Protein AF-A0A355GMD5-F1 (afdb_monomer)

Mean predicted aligned error: 16.39 Å

Sequence (299 aa):
MMLARQAEEKGQFVKAEQTYRVMLQRNPQNSVALHRMGIVNSKLGRHDEATKYLMEAVKVQPENPKYLTDLGYALYLQNDLPAAEIALEESIKRDPSTKRSFNNLSLVLGHQGRMDEAYQIARSVMSAEEAHANLGYICLQRGQLDDAASHYHRALEINPDLDSIKEAVVQVAQLQKKQQMQQALSQPEVQIAQNRAPEPVATESMVSEVVAVTEEPVVTQNVSETEESEFRIITEADAELIGTM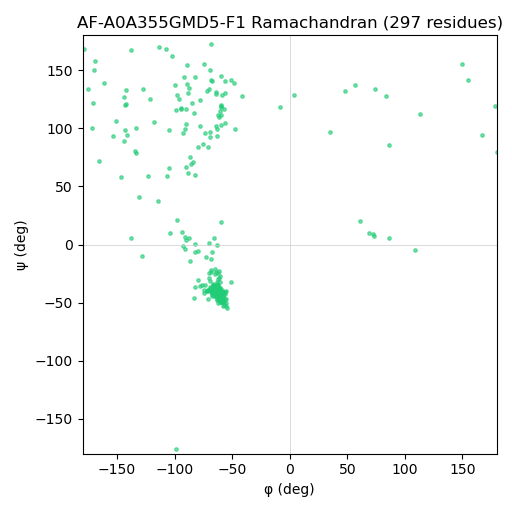EQPVAQISAVQELPIQGFEPPLHVSNEDYIPSADNTFLQTVQSSESVTTVRSAE

Solvent-accessible surface area (backbone atoms only — not comparable to full-atom values): 18108 Å² total; per-residue (Å²): 108,70,73,26,52,55,25,45,78,67,69,36,38,72,61,16,44,56,47,33,50,57,49,36,74,76,38,76,78,41,36,67,47,29,36,50,43,10,53,40,27,44,78,69,71,37,38,74,59,10,36,53,28,17,50,51,15,30,71,69,41,66,90,44,34,67,44,26,32,53,30,14,51,34,27,43,77,67,66,38,45,72,62,12,42,54,31,15,54,53,14,35,73,70,36,78,79,50,56,65,24,37,49,51,37,17,50,39,32,33,75,72,66,39,49,71,58,14,40,53,44,24,44,74,75,44,52,70,38,54,24,26,35,50,50,12,42,46,26,43,51,68,69,36,47,68,60,12,42,52,25,31,50,54,14,37,75,74,41,77,81,46,61,54,43,55,52,48,44,56,52,40,53,52,51,49,52,50,52,52,51,52,51,55,62,69,34,67,72,54,48,51,63,72,68,51,71,81,74,79,79,76,80,78,85,77,83,91,81,89,84,88,86,88,87,88,90,88,90,88,80,92,82,82,90,87,86,86,84,85,86,82,83,86,68,94,82,80,82,83,87,81,83,89,79,91,84,78,96,71,82,91,71,75,86,76,78,70,59,66,82,88,74,71,69,63,70,77,71,86,52,96,79,66,75,76,75,88,80,76,83,83,83,84,86,88,86,82,93,77,83,86,88,83,85,85,83,89,133

Radius of gyration: 31.18 Å; Cα contacts (8 Å, |Δi|>4): 288; chains: 1; bounding box: 67×81×83 Å

pLDDT: mean 72.37, std 28.57, range [26.56, 98.62]

Structure (mmCIF, N/CA/C/O backbone):
data_AF-A0A355GMD5-F1
#
_entry.id   AF-A0A355GMD5-F1
#
loop_
_atom_site.group_PDB
_atom_site.id
_atom_site.type_symbol
_atom_site.label_atom_id
_atom_site.label_alt_id
_atom_site.label_comp_id
_atom_site.label_asym_id
_atom_site.label_entity_id
_atom_site.label_seq_id
_atom_site.pdbx_PDB_ins_code
_atom_site.Cartn_x
_atom_site.Cartn_y
_atom_site.Cartn_z
_atom_site.occupancy
_atom_site.B_iso_or_equiv
_atom_site.auth_seq_id
_atom_site.auth_comp_id
_atom_site.auth_asym_id
_atom_site.auth_atom_id
_atom_site.pdbx_PDB_model_num
ATOM 1 N N . MET A 1 1 ? 20.126 1.744 -16.435 1.00 81.19 1 MET A N 1
ATOM 2 C CA . MET A 1 1 ? 19.594 1.228 -15.157 1.00 81.19 1 MET A CA 1
ATOM 3 C C . MET A 1 1 ? 20.193 1.957 -13.956 1.00 81.19 1 MET A C 1
ATOM 5 O O . MET A 1 1 ? 19.450 2.654 -13.288 1.00 81.19 1 MET A O 1
ATOM 9 N N . MET A 1 2 ? 21.511 1.883 -13.712 1.00 83.31 2 MET A N 1
ATOM 10 C CA . MET A 1 2 ? 22.162 2.475 -12.521 1.00 83.31 2 MET A CA 1
ATOM 11 C C . MET A 1 2 ? 21.900 3.983 -12.336 1.00 83.31 2 MET A C 1
ATOM 13 O O . MET A 1 2 ? 21.496 4.402 -11.260 1.00 83.31 2 MET A O 1
ATOM 17 N N . LEU A 1 3 ? 22.034 4.788 -13.397 1.00 83.50 3 LEU A N 1
ATOM 18 C CA . LEU A 1 3 ? 21.751 6.233 -13.340 1.00 83.50 3 LEU A CA 1
ATOM 19 C C . LEU A 1 3 ? 20.281 6.554 -13.024 1.00 83.50 3 LEU A C 1
ATOM 21 O O . LEU A 1 3 ? 20.004 7.543 -12.354 1.00 83.50 3 LEU A O 1
ATOM 25 N N . ALA A 1 4 ? 19.347 5.722 -13.497 1.00 87.31 4 ALA A N 1
ATOM 26 C CA . ALA A 1 4 ? 17.922 5.905 -13.234 1.00 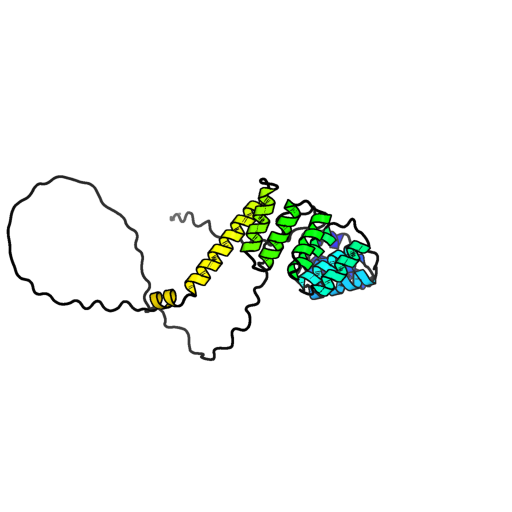87.31 4 ALA A CA 1
ATOM 27 C C . ALA A 1 4 ? 17.606 5.602 -11.764 1.00 87.31 4 ALA A C 1
ATOM 29 O O . ALA A 1 4 ? 17.001 6.424 -11.088 1.00 87.31 4 ALA A O 1
ATOM 30 N N . ARG A 1 5 ? 18.121 4.480 -11.245 1.00 89.38 5 ARG A N 1
ATOM 31 C CA . ARG A 1 5 ? 18.008 4.095 -9.831 1.00 89.38 5 ARG A CA 1
ATOM 32 C C . ARG A 1 5 ? 18.595 5.142 -8.889 1.00 89.38 5 ARG A C 1
ATOM 34 O O . ARG A 1 5 ? 17.938 5.528 -7.933 1.00 89.38 5 ARG A O 1
ATOM 41 N N . GLN A 1 6 ? 19.775 5.668 -9.213 1.00 90.75 6 GLN A N 1
ATOM 42 C CA . GLN A 1 6 ? 20.395 6.733 -8.427 1.00 90.75 6 GLN A CA 1
ATOM 43 C C . GLN A 1 6 ? 19.548 8.017 -8.417 1.00 90.75 6 GLN A C 1
ATOM 45 O O . GLN A 1 6 ? 19.518 8.733 -7.420 1.00 90.75 6 GLN A O 1
ATOM 50 N N . ALA A 1 7 ? 18.880 8.343 -9.528 1.00 87.94 7 ALA A N 1
ATOM 51 C CA . ALA A 1 7 ? 17.970 9.483 -9.576 1.00 87.94 7 ALA A CA 1
ATOM 52 C C . ALA A 1 7 ? 16.733 9.249 -8.692 1.00 87.94 7 ALA A C 1
ATOM 54 O O . ALA A 1 7 ? 16.332 10.164 -7.981 1.00 87.94 7 ALA A O 1
ATOM 55 N N . GLU A 1 8 ? 16.174 8.035 -8.674 1.00 86.94 8 GLU A N 1
ATOM 56 C CA . GLU A 1 8 ? 15.056 7.678 -7.786 1.00 86.94 8 GLU A CA 1
ATOM 57 C C . GLU A 1 8 ? 15.426 7.763 -6.306 1.00 86.94 8 GLU A C 1
ATOM 59 O O . GLU A 1 8 ? 14.677 8.341 -5.527 1.00 86.94 8 GLU A O 1
ATOM 64 N N . GLU A 1 9 ? 16.595 7.245 -5.926 1.00 87.38 9 GLU A N 1
ATOM 65 C CA . GLU A 1 9 ? 17.103 7.306 -4.547 1.00 87.38 9 GLU A CA 1
ATOM 66 C C . GLU A 1 9 ? 17.295 8.750 -4.063 1.00 87.38 9 GLU A C 1
ATOM 68 O O . GLU A 1 9 ? 17.188 9.032 -2.876 1.00 87.38 9 GLU A O 1
ATOM 73 N N . LYS A 1 10 ? 17.534 9.683 -4.992 1.00 91.69 10 LYS A N 1
ATOM 74 C CA . LYS A 1 10 ? 17.646 11.124 -4.724 1.00 91.69 10 LYS A CA 1
ATOM 75 C C . LYS A 1 10 ? 16.314 11.877 -4.843 1.00 91.69 10 LYS A C 1
ATOM 77 O O . LYS A 1 10 ? 16.331 13.105 -4.849 1.00 91.69 10 LYS A O 1
ATOM 82 N N . GLY A 1 11 ? 15.190 11.183 -5.036 1.00 90.69 11 GLY A N 1
ATOM 83 C CA . GLY A 1 11 ? 13.872 11.798 -5.248 1.00 90.69 11 GLY A CA 1
ATOM 84 C C . GLY A 1 11 ? 13.717 12.532 -6.588 1.00 90.69 11 GLY A C 1
ATOM 85 O O . GLY A 1 11 ? 12.729 13.220 -6.823 1.00 90.69 11 GLY A O 1
ATOM 86 N N . GLN A 1 12 ? 14.670 12.392 -7.512 1.00 93.62 12 GLN A N 1
ATOM 87 C CA . GLN A 1 12 ? 14.657 13.050 -8.822 1.00 93.62 12 GLN A CA 1
ATOM 88 C C . GLN A 1 12 ? 13.787 12.262 -9.815 1.00 93.62 12 GLN A C 1
ATOM 90 O O . GLN A 1 12 ? 14.263 11.800 -10.856 1.00 93.62 12 GLN A O 1
ATOM 95 N N . PHE A 1 13 ? 12.502 12.095 -9.493 1.00 93.06 13 PHE A N 1
ATOM 96 C CA . PHE A 1 13 ? 11.583 11.199 -10.202 1.00 93.06 13 PHE A CA 1
ATOM 97 C C . PHE A 1 13 ? 11.417 11.549 -11.688 1.00 93.06 13 PHE A C 1
ATOM 99 O O . PHE A 1 13 ? 11.476 10.660 -12.532 1.00 93.06 13 PHE A O 1
ATOM 106 N N . VAL A 1 14 ? 11.339 12.835 -12.044 1.00 94.44 14 VAL A N 1
ATOM 107 C CA . VAL A 1 14 ? 11.264 13.273 -13.455 1.00 94.44 14 VAL A CA 1
ATOM 108 C C . VAL A 1 14 ? 12.512 12.856 -14.248 1.00 94.44 14 VAL A C 1
ATOM 110 O O . VAL A 1 14 ? 12.425 12.404 -15.390 1.00 94.44 14 VAL A O 1
ATOM 113 N N . LYS A 1 15 ? 13.699 12.952 -13.638 1.00 94.19 15 LYS A N 1
ATOM 114 C CA . LYS A 1 15 ? 14.961 12.540 -14.272 1.00 94.19 15 LYS A CA 1
ATOM 115 C C . LYS A 1 15 ? 15.061 11.018 -14.394 1.00 94.19 15 LYS A C 1
ATOM 117 O O . LYS A 1 15 ? 15.540 10.504 -15.412 1.00 94.19 15 LYS A O 1
ATOM 122 N N . ALA A 1 16 ? 14.609 10.296 -13.369 1.00 94.38 16 ALA A N 1
ATOM 123 C CA . ALA A 1 16 ? 14.517 8.843 -13.408 1.00 94.38 16 ALA A CA 1
ATOM 124 C C . ALA A 1 16 ? 13.606 8.385 -14.554 1.00 94.38 16 ALA A C 1
ATOM 126 O O . ALA A 1 16 ? 14.018 7.556 -15.365 1.00 94.38 16 ALA A O 1
ATOM 127 N N . GLU A 1 17 ? 12.428 8.998 -14.684 1.00 95.75 17 GLU A N 1
ATOM 128 C CA . GLU A 1 17 ? 11.463 8.730 -15.750 1.00 95.75 17 GLU A CA 1
ATOM 129 C C . GLU A 1 17 ? 12.081 8.904 -17.145 1.00 95.75 17 GLU A C 1
ATOM 131 O O . GLU A 1 17 ? 12.018 7.997 -17.974 1.00 95.75 17 GLU A O 1
ATOM 136 N N . GLN A 1 18 ? 12.745 10.037 -17.404 1.00 95.19 18 GLN A N 1
ATOM 137 C CA . GLN A 1 18 ? 13.418 10.289 -18.685 1.00 95.19 18 GLN A CA 1
ATOM 138 C C . GLN A 1 18 ? 14.458 9.209 -19.001 1.00 95.19 18 GLN A C 1
ATOM 140 O O . GLN A 1 18 ? 14.555 8.733 -20.135 1.00 95.19 18 GLN A O 1
ATOM 145 N N . THR A 1 19 ? 15.209 8.778 -17.987 1.00 95.06 19 THR A N 1
ATOM 146 C CA . THR A 1 19 ? 16.224 7.733 -18.149 1.00 95.06 19 THR A CA 1
ATOM 147 C C . THR A 1 19 ? 15.581 6.379 -18.454 1.00 95.06 19 THR A C 1
ATOM 149 O O . THR A 1 19 ? 16.040 5.674 -19.357 1.00 95.06 19 THR A O 1
ATOM 152 N N . TYR A 1 20 ? 14.495 6.020 -17.762 1.00 96.19 20 TYR A N 1
ATOM 153 C CA . TYR A 1 20 ? 13.731 4.806 -18.058 1.00 96.19 20 TYR A CA 1
ATOM 154 C C . TYR A 1 20 ? 13.092 4.846 -19.441 1.00 96.19 20 TYR A C 1
ATOM 156 O O . TYR A 1 20 ? 13.097 3.836 -20.140 1.00 96.19 20 TYR A O 1
ATOM 164 N N . ARG A 1 21 ? 12.636 6.015 -19.896 1.00 96.06 21 ARG A N 1
ATOM 165 C CA . ARG A 1 21 ? 12.061 6.188 -21.232 1.00 96.06 21 ARG A CA 1
ATOM 166 C C . ARG A 1 21 ? 13.075 5.853 -22.319 1.00 96.06 21 ARG A C 1
ATOM 168 O O . ARG A 1 21 ? 12.756 5.104 -23.236 1.00 96.06 21 ARG A O 1
ATOM 175 N N . VAL A 1 22 ? 14.315 6.327 -22.184 1.00 95.88 22 VAL A N 1
ATOM 176 C CA . VAL A 1 22 ? 15.408 5.973 -23.110 1.00 95.88 22 VAL A CA 1
ATOM 177 C C . VAL A 1 22 ? 15.705 4.470 -23.075 1.00 95.88 22 VAL A C 1
ATOM 179 O O . VAL A 1 22 ? 15.988 3.870 -24.112 1.00 95.88 22 VAL A O 1
ATOM 182 N N . MET A 1 23 ? 15.625 3.831 -21.903 1.00 94.88 23 MET A N 1
ATOM 183 C CA . MET A 1 23 ? 15.794 2.377 -21.799 1.00 94.88 23 MET A CA 1
ATOM 184 C C . MET A 1 23 ? 14.685 1.618 -22.533 1.00 94.88 23 MET A C 1
ATOM 186 O O . MET A 1 23 ? 14.991 0.691 -23.280 1.00 94.88 23 MET A O 1
ATOM 190 N N . LEU A 1 24 ? 13.431 2.041 -22.369 1.00 96.12 24 LEU A N 1
ATOM 191 C CA . LEU A 1 24 ? 12.274 1.435 -23.029 1.00 96.12 24 LEU A CA 1
ATOM 192 C C . LEU A 1 24 ? 12.250 1.696 -24.540 1.00 96.12 24 LEU A C 1
ATOM 194 O O . LEU A 1 24 ? 11.834 0.829 -25.294 1.00 96.12 24 LEU A O 1
ATOM 198 N N . GLN A 1 25 ? 12.773 2.829 -25.016 1.00 96.50 25 GLN A N 1
ATOM 199 C CA . GLN A 1 25 ? 12.962 3.061 -26.456 1.00 96.50 25 GLN A CA 1
ATOM 200 C C . GLN A 1 25 ? 13.941 2.061 -27.087 1.00 96.50 25 GLN A C 1
ATOM 202 O O . GLN A 1 25 ? 13.767 1.669 -28.236 1.00 96.50 25 GLN A O 1
ATOM 207 N N . ARG A 1 26 ? 14.978 1.649 -26.346 1.00 96.19 26 ARG A N 1
ATOM 208 C CA . ARG A 1 26 ? 15.973 0.670 -26.819 1.00 96.19 26 ARG A CA 1
ATOM 209 C C . ARG A 1 26 ? 15.498 -0.771 -26.662 1.00 96.19 26 ARG A C 1
ATOM 211 O O . ARG A 1 26 ? 15.829 -1.611 -27.488 1.00 96.19 26 ARG A O 1
ATOM 218 N N . ASN A 1 27 ? 14.770 -1.056 -25.587 1.00 96.06 27 ASN A N 1
ATOM 219 C CA . ASN A 1 27 ? 14.170 -2.356 -25.326 1.00 96.06 27 ASN A CA 1
ATOM 220 C C . ASN A 1 27 ? 12.777 -2.171 -24.694 1.00 96.06 27 ASN A C 1
ATOM 222 O O . ASN A 1 27 ? 12.681 -2.062 -23.466 1.00 96.06 27 ASN A O 1
ATOM 226 N N . PRO A 1 28 ? 11.708 -2.167 -25.514 1.00 96.44 28 PRO A N 1
ATOM 227 C CA . PRO A 1 28 ? 10.340 -1.963 -25.036 1.00 96.44 28 PRO A CA 1
ATOM 228 C C . PRO A 1 28 ? 9.846 -3.034 -24.058 1.00 96.44 28 PRO A C 1
ATOM 230 O O . PRO A 1 28 ? 8.977 -2.754 -23.242 1.00 96.44 28 PRO A O 1
ATOM 233 N N . GLN A 1 29 ? 10.413 -4.243 -24.105 1.00 96.19 29 GLN A N 1
ATOM 234 C CA . GLN A 1 29 ? 10.037 -5.371 -23.246 1.00 96.19 29 GLN A CA 1
ATOM 235 C C . GLN A 1 29 ? 10.968 -5.528 -22.035 1.00 96.19 29 GLN A C 1
ATOM 237 O O . GLN A 1 29 ? 11.075 -6.602 -21.451 1.00 96.19 29 GLN A O 1
ATOM 242 N N . ASN A 1 30 ? 11.685 -4.477 -21.635 1.00 96.75 30 ASN A N 1
ATOM 243 C CA . ASN A 1 30 ? 12.470 -4.527 -20.408 1.00 96.75 30 ASN A CA 1
ATOM 244 C C . ASN A 1 30 ? 11.537 -4.460 -19.184 1.00 96.75 30 ASN A C 1
ATOM 246 O O . ASN A 1 30 ? 11.160 -3.369 -18.755 1.00 96.75 30 ASN A O 1
ATOM 250 N N . SER A 1 31 ? 11.192 -5.622 -18.617 1.00 96.19 31 SER A N 1
ATOM 251 C CA . SER A 1 31 ? 10.258 -5.745 -17.486 1.00 96.19 31 SER A CA 1
ATOM 252 C C . SER A 1 31 ? 10.662 -4.901 -16.276 1.00 96.19 31 SER A C 1
ATOM 254 O O . SER A 1 31 ? 9.825 -4.230 -15.679 1.00 96.19 31 SER A O 1
ATOM 256 N N . VAL A 1 32 ? 11.959 -4.846 -15.964 1.00 95.69 32 VAL A N 1
ATOM 257 C CA . VAL A 1 32 ? 12.489 -4.048 -14.852 1.00 95.69 32 VAL A CA 1
ATOM 258 C C . VAL A 1 32 ? 12.308 -2.551 -15.111 1.00 95.69 32 VAL A C 1
ATOM 260 O O . VAL A 1 32 ? 11.906 -1.818 -14.212 1.00 95.69 32 VAL A O 1
ATOM 263 N N . ALA A 1 33 ? 12.584 -2.072 -16.326 1.00 96.25 33 ALA A N 1
ATOM 264 C CA . ALA A 1 33 ? 12.392 -0.664 -16.670 1.00 96.25 33 ALA A CA 1
ATOM 265 C C . ALA A 1 33 ? 10.905 -0.282 -16.715 1.00 96.25 33 ALA A C 1
ATOM 267 O O . ALA A 1 33 ? 10.565 0.801 -16.248 1.00 96.25 33 ALA A O 1
ATOM 268 N N . LEU A 1 34 ? 10.030 -1.166 -17.214 1.00 98.25 34 LEU A N 1
ATOM 269 C CA . LEU A 1 34 ? 8.573 -0.990 -17.167 1.00 98.25 34 LEU A CA 1
ATOM 270 C C . LEU A 1 34 ? 8.092 -0.883 -15.715 1.00 98.25 34 LEU A C 1
ATOM 272 O O . LEU A 1 34 ? 7.432 0.082 -15.344 1.00 98.25 34 LEU A O 1
ATOM 276 N N . HIS A 1 35 ? 8.513 -1.816 -14.862 1.00 97.44 35 HIS A N 1
ATOM 277 C CA . HIS A 1 35 ? 8.172 -1.825 -13.442 1.00 97.44 35 HIS A CA 1
ATOM 278 C C . HIS A 1 35 ? 8.614 -0.544 -12.723 1.00 97.44 35 HIS A C 1
ATOM 280 O O . HIS A 1 35 ? 7.811 0.103 -12.051 1.00 97.44 35 HIS A O 1
ATOM 286 N N . ARG A 1 36 ? 9.870 -0.120 -12.913 1.00 96.88 36 ARG A N 1
ATOM 287 C CA . ARG A 1 36 ? 10.369 1.128 -12.314 1.00 96.88 36 ARG A CA 1
ATOM 288 C C . ARG A 1 36 ? 9.690 2.368 -12.880 1.00 96.88 36 ARG A C 1
ATOM 290 O O . ARG A 1 36 ? 9.438 3.297 -12.122 1.00 96.88 36 ARG A O 1
ATOM 297 N N . MET A 1 37 ? 9.346 2.379 -14.167 1.00 96.38 37 MET A N 1
ATOM 298 C CA . MET A 1 37 ? 8.539 3.448 -14.753 1.00 96.38 37 MET A CA 1
ATOM 299 C C . MET A 1 37 ? 7.174 3.541 -14.062 1.00 96.38 37 MET A C 1
ATOM 301 O O . MET A 1 37 ? 6.730 4.638 -13.734 1.00 96.38 37 MET A O 1
ATOM 305 N N . GLY A 1 38 ? 6.553 2.398 -13.770 1.00 96.19 38 GLY A N 1
ATOM 306 C CA . GLY A 1 38 ? 5.340 2.307 -12.965 1.00 96.19 38 GLY A CA 1
ATOM 307 C C . GLY A 1 38 ? 5.475 2.975 -11.596 1.00 96.19 38 GLY A C 1
ATOM 308 O O . GLY A 1 38 ? 4.725 3.893 -11.268 1.00 96.19 38 GLY A O 1
ATOM 309 N N . ILE A 1 39 ? 6.495 2.579 -10.830 1.00 94.56 39 ILE A N 1
ATOM 310 C CA . ILE A 1 39 ? 6.778 3.139 -9.496 1.00 94.56 39 ILE A CA 1
ATOM 311 C C . ILE A 1 39 ? 7.020 4.653 -9.558 1.00 94.56 39 ILE A C 1
ATOM 313 O O . ILE A 1 39 ? 6.442 5.404 -8.773 1.00 94.56 39 ILE A O 1
ATOM 317 N N . VAL A 1 40 ? 7.854 5.113 -10.494 1.00 95.44 40 VAL A N 1
ATOM 318 C CA . VAL A 1 40 ? 8.181 6.539 -10.653 1.00 95.44 40 VAL A CA 1
ATOM 319 C C . VAL A 1 40 ? 6.934 7.361 -10.974 1.00 95.44 40 VAL A C 1
ATOM 321 O O . VAL A 1 40 ? 6.741 8.424 -10.389 1.00 95.44 40 VAL A O 1
ATOM 324 N N . ASN A 1 41 ? 6.062 6.865 -11.853 1.00 94.25 41 ASN A N 1
ATOM 325 C CA . ASN A 1 41 ? 4.805 7.541 -12.167 1.00 94.25 41 ASN A CA 1
ATOM 326 C C . ASN A 1 41 ? 3.851 7.575 -10.972 1.00 94.25 41 ASN A C 1
ATOM 328 O O . ASN A 1 41 ? 3.236 8.609 -10.727 1.00 94.25 41 ASN A O 1
ATOM 332 N N . SER A 1 42 ? 3.804 6.510 -10.167 1.00 90.44 42 SER A N 1
ATOM 333 C CA . SER A 1 42 ? 3.028 6.510 -8.924 1.00 90.44 42 SER A CA 1
ATOM 334 C C . SER A 1 42 ? 3.534 7.564 -7.937 1.00 90.44 42 SER A C 1
ATOM 336 O O . SER A 1 42 ? 2.726 8.246 -7.315 1.00 90.44 42 SER A O 1
ATOM 338 N N . LYS A 1 43 ? 4.858 7.731 -7.805 1.00 89.06 43 LYS A N 1
ATOM 339 C CA . LYS A 1 43 ? 5.467 8.762 -6.942 1.00 89.06 43 LYS A CA 1
ATOM 340 C C . LYS A 1 43 ? 5.238 10.187 -7.453 1.00 89.06 43 LYS A C 1
ATOM 342 O O . LYS A 1 43 ? 5.260 11.119 -6.664 1.00 89.06 43 LYS A O 1
ATOM 347 N N . LEU A 1 44 ? 4.992 10.348 -8.751 1.00 90.62 44 LEU A N 1
ATOM 348 C CA . LEU A 1 44 ? 4.626 11.621 -9.376 1.00 90.62 44 LEU A CA 1
ATOM 349 C C . LEU A 1 44 ? 3.108 11.887 -9.358 1.00 90.62 44 LEU A C 1
ATOM 351 O O . LEU A 1 44 ? 2.663 12.845 -9.983 1.00 90.62 44 LEU A O 1
ATOM 355 N N . GLY A 1 45 ? 2.308 11.035 -8.702 1.00 89.56 45 GLY A N 1
ATOM 356 C CA . GLY A 1 45 ? 0.843 11.147 -8.665 1.00 89.56 45 GLY A CA 1
ATOM 357 C C . GLY A 1 45 ? 0.146 10.760 -9.976 1.00 89.56 45 GLY A C 1
ATOM 358 O O . GLY A 1 45 ? -1.062 10.926 -10.119 1.00 89.56 45 GLY A O 1
ATOM 359 N N . ARG A 1 46 ? 0.883 10.227 -10.958 1.00 93.94 46 ARG A N 1
ATOM 360 C CA . ARG A 1 46 ? 0.356 9.815 -12.269 1.00 93.94 46 ARG A CA 1
ATOM 361 C C . ARG A 1 46 ? -0.090 8.357 -12.224 1.00 93.94 46 ARG A C 1
ATOM 363 O O . ARG A 1 46 ? 0.513 7.487 -12.855 1.00 93.94 46 ARG A O 1
ATOM 370 N N . HIS A 1 47 ? -1.135 8.089 -11.445 1.00 90.81 47 HIS A N 1
ATOM 371 C CA . HIS A 1 47 ? -1.602 6.729 -11.152 1.00 90.81 47 HIS A CA 1
ATOM 372 C C . HIS A 1 47 ? -2.038 5.957 -12.412 1.00 90.81 47 HIS A C 1
ATOM 374 O O . HIS A 1 47 ? -1.679 4.793 -12.569 1.00 90.81 47 HIS A O 1
ATOM 380 N N . ASP A 1 48 ? -2.675 6.624 -13.379 1.00 93.69 48 ASP A N 1
ATOM 381 C CA . ASP A 1 48 ? -3.057 6.010 -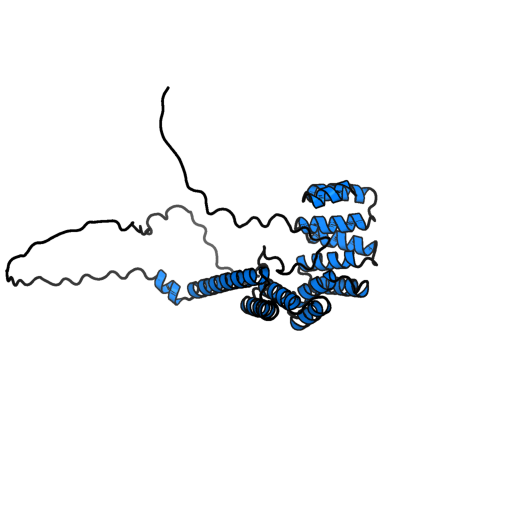14.662 1.00 93.69 48 ASP A CA 1
ATOM 382 C C . ASP A 1 48 ? -1.866 5.529 -15.488 1.00 93.69 48 ASP A C 1
ATOM 384 O O . ASP A 1 48 ? -1.906 4.464 -16.111 1.00 93.69 48 ASP A O 1
ATOM 388 N N . GLU A 1 49 ? -0.788 6.310 -15.515 1.00 95.81 49 GLU A N 1
ATOM 389 C CA . GLU A 1 49 ? 0.443 5.915 -16.195 1.00 95.81 49 GLU A CA 1
ATOM 390 C C . GLU A 1 49 ? 1.149 4.801 -15.423 1.00 95.81 49 GLU A C 1
ATOM 392 O O . GLU A 1 49 ? 1.639 3.850 -16.035 1.00 95.81 49 GLU A O 1
ATOM 397 N N . ALA A 1 50 ? 1.152 4.886 -14.089 1.00 95.56 50 ALA A N 1
ATOM 398 C CA . ALA A 1 50 ? 1.741 3.879 -13.220 1.00 95.56 50 ALA A CA 1
ATOM 399 C C . ALA A 1 50 ? 1.156 2.489 -13.498 1.00 95.56 50 ALA A C 1
ATOM 401 O O . ALA A 1 50 ? 1.901 1.558 -13.813 1.00 95.56 50 ALA A O 1
ATOM 402 N N . THR A 1 51 ? -0.173 2.374 -13.477 1.00 96.81 51 THR A N 1
ATOM 403 C CA . THR A 1 51 ? -0.882 1.115 -13.722 1.00 96.81 51 THR A CA 1
ATOM 404 C C . THR A 1 51 ? -0.612 0.575 -15.122 1.00 96.81 51 THR A C 1
ATOM 406 O O . THR A 1 51 ? -0.319 -0.610 -15.259 1.00 96.81 51 THR A O 1
ATOM 409 N N . LYS A 1 52 ? -0.595 1.421 -16.164 1.00 97.75 52 LYS A N 1
ATOM 410 C CA . LYS A 1 52 ? -0.263 0.978 -17.534 1.00 97.75 52 LYS A CA 1
ATOM 411 C C . LYS A 1 52 ? 1.117 0.322 -17.605 1.00 97.75 52 LYS A C 1
ATOM 413 O O . LYS A 1 52 ? 1.243 -0.783 -18.129 1.00 97.75 52 LYS A O 1
ATOM 418 N N . TYR A 1 53 ? 2.146 0.968 -17.058 1.00 98.31 53 TYR A N 1
ATOM 419 C CA . TYR A 1 53 ? 3.501 0.412 -17.076 1.00 98.31 53 TYR A CA 1
ATOM 420 C C . TYR A 1 53 ? 3.635 -0.850 -16.214 1.00 98.31 53 TYR A C 1
ATOM 422 O O . TYR A 1 53 ? 4.334 -1.784 -16.610 1.00 98.31 53 TYR A O 1
ATOM 430 N N . LEU A 1 54 ? 2.951 -0.910 -15.068 1.00 98.12 54 LEU A N 1
ATOM 431 C CA . LEU A 1 54 ? 2.945 -2.089 -14.198 1.00 98.12 54 LEU A CA 1
ATOM 432 C C . LEU A 1 54 ? 2.222 -3.273 -14.848 1.00 98.12 54 LEU A C 1
ATOM 434 O O . LEU A 1 54 ? 2.732 -4.390 -14.800 1.00 98.12 54 LEU A O 1
ATOM 438 N N . MET A 1 55 ? 1.099 -3.037 -15.530 1.00 98.19 55 MET A N 1
ATOM 439 C CA . MET A 1 55 ? 0.415 -4.065 -16.315 1.00 98.19 55 MET A CA 1
ATOM 440 C C . MET A 1 55 ? 1.320 -4.622 -17.417 1.00 98.19 55 MET A C 1
ATOM 442 O O . MET A 1 55 ? 1.390 -5.836 -17.586 1.00 98.19 55 MET A O 1
ATOM 446 N N . GLU A 1 56 ? 2.047 -3.769 -18.145 1.00 98.25 56 GLU A N 1
ATOM 447 C CA . GLU A 1 56 ? 3.016 -4.234 -19.146 1.00 98.25 56 GLU A CA 1
ATOM 448 C C . GLU A 1 56 ? 4.176 -5.015 -18.505 1.00 98.25 56 GLU A C 1
ATOM 450 O O . GLU A 1 56 ? 4.575 -6.057 -19.025 1.00 98.25 56 GLU A O 1
ATOM 455 N N . ALA A 1 57 ? 4.679 -4.589 -17.342 1.00 98.12 57 ALA A N 1
ATOM 456 C CA . ALA A 1 57 ? 5.705 -5.336 -16.612 1.00 98.12 57 ALA A CA 1
ATOM 457 C C . ALA A 1 57 ? 5.223 -6.744 -16.214 1.00 98.12 57 ALA A C 1
ATOM 459 O O . ALA A 1 57 ? 5.957 -7.717 -16.400 1.00 98.12 57 ALA A O 1
ATOM 460 N N . VAL A 1 58 ? 3.979 -6.861 -15.731 1.00 98.00 58 VAL A N 1
ATOM 461 C CA . VAL A 1 58 ? 3.332 -8.143 -15.404 1.00 98.00 58 VAL A CA 1
ATOM 462 C C . VAL A 1 58 ? 3.111 -8.992 -16.658 1.00 98.00 58 VAL A C 1
ATOM 464 O O . VAL A 1 58 ? 3.344 -10.194 -16.614 1.00 98.00 58 VAL A O 1
ATOM 467 N N . LYS A 1 59 ? 2.723 -8.403 -17.797 1.00 97.81 59 LYS A N 1
ATOM 468 C CA . LYS A 1 59 ? 2.586 -9.146 -19.065 1.00 97.81 59 LYS A CA 1
ATOM 469 C C . LYS A 1 59 ? 3.913 -9.741 -19.535 1.00 97.81 59 LYS A C 1
ATOM 471 O O . LYS A 1 59 ? 3.933 -10.870 -20.015 1.00 97.81 59 LYS A O 1
ATOM 476 N N . VAL A 1 60 ? 5.009 -8.989 -19.412 1.00 97.75 60 VAL A N 1
ATOM 477 C CA . VAL A 1 60 ? 6.345 -9.455 -19.818 1.00 97.75 60 VAL A CA 1
ATOM 478 C C . VAL A 1 60 ? 6.873 -10.529 -18.866 1.00 97.75 60 VAL A C 1
ATOM 480 O O . VAL A 1 60 ? 7.498 -11.489 -19.313 1.00 97.75 60 VAL A O 1
ATOM 483 N N . GLN A 1 61 ? 6.641 -10.378 -17.562 1.00 96.69 61 GLN A N 1
ATOM 484 C CA . GLN A 1 61 ? 7.103 -11.324 -16.551 1.00 96.69 61 GLN A CA 1
ATOM 485 C C . GLN A 1 61 ? 5.979 -11.636 -15.552 1.00 96.69 61 GLN A C 1
ATOM 487 O O . GLN A 1 61 ? 5.970 -11.083 -14.447 1.00 96.69 61 GLN A O 1
ATOM 492 N N . PRO A 1 62 ? 5.048 -12.538 -15.915 1.00 94.00 62 PRO A N 1
ATOM 493 C CA . PRO A 1 62 ? 3.900 -12.851 -15.071 1.00 94.00 62 PRO A CA 1
ATOM 494 C C . PRO A 1 62 ? 4.336 -13.472 -13.746 1.00 94.00 62 PRO A C 1
ATOM 496 O O . PRO A 1 62 ? 3.815 -13.108 -12.706 1.00 94.00 62 PRO A O 1
ATOM 499 N N . GLU A 1 63 ? 5.373 -14.303 -13.718 1.00 92.56 63 GLU A N 1
ATOM 500 C CA . GLU A 1 63 ? 5.780 -15.013 -12.496 1.00 92.56 63 GLU A CA 1
ATOM 501 C C . GLU A 1 63 ? 6.407 -14.133 -11.399 1.00 92.56 63 GLU A C 1
ATOM 503 O O . GLU A 1 63 ? 6.809 -14.650 -10.362 1.00 92.56 63 GLU A O 1
ATOM 508 N N . ASN A 1 64 ? 6.531 -12.814 -11.592 1.00 94.38 64 ASN A N 1
ATOM 509 C CA . ASN A 1 64 ? 7.124 -11.936 -10.586 1.00 94.38 64 ASN A CA 1
ATOM 510 C C . ASN A 1 64 ? 6.061 -11.383 -9.607 1.00 94.38 64 ASN A C 1
ATOM 512 O O . ASN A 1 64 ? 5.350 -10.434 -9.959 1.00 94.38 64 ASN A O 1
ATOM 516 N N . PRO A 1 65 ? 5.973 -11.896 -8.363 1.00 94.12 65 PRO A N 1
ATOM 517 C CA . PRO A 1 65 ? 4.972 -11.459 -7.386 1.00 94.12 65 PRO A CA 1
ATOM 518 C C . PRO A 1 65 ? 5.120 -9.981 -7.012 1.00 94.12 65 PRO A C 1
ATOM 520 O O . PRO A 1 65 ? 4.112 -9.321 -6.772 1.00 94.12 65 PRO A O 1
ATOM 523 N N . LYS A 1 66 ? 6.343 -9.428 -7.048 1.00 94.38 66 LYS A N 1
ATOM 524 C CA . LYS A 1 66 ? 6.609 -8.013 -6.744 1.00 94.38 66 LYS A CA 1
ATOM 525 C C . LYS A 1 66 ? 5.892 -7.076 -7.713 1.00 94.38 66 LYS A C 1
ATOM 527 O O . LYS A 1 66 ? 5.396 -6.030 -7.308 1.00 94.38 66 LYS A O 1
ATOM 532 N N . TYR A 1 67 ? 5.826 -7.446 -8.993 1.00 96.50 67 TYR A N 1
ATOM 533 C CA . TYR A 1 67 ? 5.153 -6.626 -10.004 1.00 96.50 67 TYR A CA 1
ATOM 534 C C . TYR A 1 67 ? 3.647 -6.605 -9.776 1.00 96.50 67 TYR A C 1
ATOM 536 O O . TYR A 1 67 ? 3.030 -5.554 -9.918 1.00 96.50 67 TYR A O 1
ATOM 544 N N . LEU A 1 68 ? 3.076 -7.735 -9.356 1.00 97.62 68 LEU A N 1
ATOM 545 C CA . LEU A 1 68 ? 1.684 -7.791 -8.931 1.00 97.62 68 LEU A CA 1
ATOM 546 C C . LEU A 1 68 ? 1.422 -7.000 -7.646 1.00 97.62 68 LEU A C 1
ATOM 548 O O . LEU A 1 68 ? 0.406 -6.320 -7.573 1.00 97.62 68 LEU A O 1
ATOM 552 N N . THR A 1 69 ? 2.320 -7.050 -6.654 1.00 97.50 69 THR A N 1
ATOM 553 C CA . THR A 1 69 ? 2.177 -6.269 -5.413 1.00 97.50 69 THR A CA 1
ATOM 554 C C . THR A 1 69 ? 2.090 -4.776 -5.710 1.00 97.50 69 THR A C 1
ATOM 556 O O . THR A 1 69 ? 1.207 -4.087 -5.197 1.00 97.50 69 THR A O 1
ATOM 559 N N . ASP A 1 70 ? 2.997 -4.283 -6.555 1.00 96.94 70 ASP A N 1
ATOM 560 C CA . ASP A 1 70 ? 3.055 -2.867 -6.907 1.00 96.94 70 ASP A CA 1
ATOM 561 C C . ASP A 1 70 ? 1.900 -2.477 -7.850 1.00 96.94 70 ASP A C 1
ATOM 563 O O . ASP A 1 70 ? 1.352 -1.386 -7.708 1.00 96.94 70 ASP A O 1
ATOM 567 N N . LEU A 1 71 ? 1.467 -3.372 -8.754 1.00 97.75 71 LEU A N 1
ATOM 568 C CA . LEU A 1 71 ? 0.256 -3.183 -9.567 1.00 97.75 71 LEU A CA 1
ATOM 569 C C . LEU A 1 71 ? -0.997 -3.073 -8.693 1.00 97.75 71 LEU A C 1
ATOM 571 O O . LEU A 1 71 ? -1.785 -2.152 -8.877 1.00 97.75 71 LEU A O 1
ATOM 575 N N . GLY A 1 72 ? -1.165 -3.978 -7.729 1.00 97.25 72 GLY A N 1
ATOM 576 C CA . GLY A 1 72 ? -2.294 -3.961 -6.805 1.00 97.25 72 GLY A CA 1
ATOM 577 C C . GLY A 1 72 ? -2.350 -2.675 -5.984 1.00 97.25 72 GLY A C 1
ATOM 578 O O . GLY A 1 72 ? -3.411 -2.075 -5.846 1.00 97.25 72 GLY A O 1
ATOM 579 N N . TYR A 1 73 ? -1.198 -2.188 -5.517 1.00 95.88 73 TYR A N 1
ATOM 580 C CA . TYR A 1 73 ? -1.132 -0.899 -4.827 1.00 95.88 73 TYR A CA 1
ATOM 581 C C . TYR A 1 73 ? -1.463 0.287 -5.745 1.00 95.88 73 TYR A C 1
ATOM 583 O O . TYR A 1 73 ? -2.185 1.195 -5.342 1.00 95.88 73 TYR A O 1
ATOM 591 N N . ALA A 1 74 ? -0.983 0.285 -6.992 1.00 94.44 74 ALA A N 1
ATOM 592 C CA . ALA A 1 74 ? -1.315 1.335 -7.954 1.00 94.44 74 ALA A CA 1
ATOM 593 C C . ALA A 1 74 ? -2.820 1.366 -8.284 1.00 94.44 74 ALA A C 1
ATOM 595 O O . ALA A 1 74 ? -3.408 2.445 -8.322 1.00 94.44 74 ALA A O 1
ATOM 596 N N . LEU A 1 75 ? -3.452 0.199 -8.443 1.00 96.62 75 LEU A N 1
ATOM 597 C CA . LEU A 1 75 ? -4.901 0.067 -8.646 1.00 96.62 75 LEU A CA 1
ATOM 598 C C . LEU A 1 75 ? -5.699 0.547 -7.426 1.00 96.62 75 LEU A C 1
ATOM 600 O O . LEU A 1 75 ? -6.701 1.241 -7.579 1.00 96.62 75 LEU A O 1
ATOM 604 N N . TYR A 1 76 ? -5.214 0.257 -6.214 1.00 95.25 76 TYR A N 1
ATOM 605 C CA . TYR A 1 76 ? -5.780 0.798 -4.978 1.00 95.25 76 TYR A CA 1
ATOM 606 C C . TYR A 1 76 ? -5.760 2.335 -4.965 1.00 95.25 76 TYR A C 1
ATOM 608 O O . TYR A 1 76 ? -6.779 2.953 -4.668 1.00 95.25 76 TYR A O 1
ATOM 616 N N . LEU A 1 77 ? -4.646 2.964 -5.360 1.00 90.00 77 LEU A N 1
ATOM 617 C CA . LEU A 1 77 ? -4.550 4.429 -5.454 1.00 90.00 77 LEU A CA 1
ATOM 618 C C . LEU A 1 77 ? -5.482 5.027 -6.522 1.00 90.00 77 LEU A C 1
ATOM 620 O O . LEU A 1 77 ? -5.884 6.181 -6.404 1.00 90.00 77 LEU A O 1
ATOM 624 N N . GLN A 1 78 ? -5.853 4.252 -7.544 1.00 91.31 78 GLN A N 1
ATOM 625 C CA . GLN A 1 78 ? -6.880 4.625 -8.525 1.00 91.31 78 GLN A CA 1
ATOM 626 C C . GLN A 1 78 ? -8.312 4.351 -8.045 1.00 91.31 78 GLN A C 1
ATOM 628 O O . GLN A 1 78 ? -9.261 4.603 -8.787 1.00 91.31 78 GLN A O 1
ATOM 633 N N . ASN A 1 79 ? -8.480 3.828 -6.827 1.00 92.88 79 ASN A N 1
ATOM 634 C CA . ASN A 1 79 ? -9.753 3.377 -6.273 1.00 92.88 79 ASN A CA 1
ATOM 635 C C . ASN A 1 79 ? -10.413 2.225 -7.069 1.00 92.88 79 ASN A C 1
ATOM 637 O O . ASN A 1 79 ? -11.606 1.962 -6.911 1.00 92.88 79 ASN A O 1
ATOM 641 N N . ASP A 1 80 ? -9.648 1.489 -7.885 1.00 96.88 80 ASP A N 1
ATOM 642 C CA . ASP A 1 80 ? -10.094 0.238 -8.515 1.00 96.88 80 ASP A CA 1
ATOM 643 C C . ASP A 1 80 ? -9.856 -0.934 -7.552 1.00 96.88 80 ASP A C 1
ATOM 645 O O . ASP A 1 80 ? -8.964 -1.772 -7.718 1.00 96.88 80 ASP A O 1
ATOM 649 N N . LEU A 1 81 ? -10.642 -0.938 -6.473 1.00 97.19 81 LEU A N 1
ATOM 650 C CA . LEU A 1 81 ? -10.519 -1.911 -5.389 1.00 97.19 81 LEU A CA 1
ATOM 651 C C . LEU A 1 81 ? -10.693 -3.370 -5.861 1.00 97.19 81 LEU A C 1
ATOM 653 O O . LEU A 1 81 ? -9.923 -4.212 -5.398 1.00 97.19 81 LEU A O 1
ATOM 657 N N . PRO A 1 82 ? -11.638 -3.713 -6.764 1.00 98.38 82 PRO A N 1
ATOM 658 C CA . PRO A 1 82 ? -11.775 -5.088 -7.248 1.00 98.38 82 PRO A CA 1
ATOM 659 C C . PRO A 1 82 ? -10.549 -5.582 -8.026 1.00 98.38 82 PRO A C 1
ATOM 661 O O . PRO A 1 82 ? -10.090 -6.704 -7.808 1.00 98.38 82 PRO A O 1
ATOM 664 N N . ALA A 1 83 ? -9.980 -4.762 -8.918 1.00 98.06 83 ALA A N 1
ATOM 665 C CA . ALA A 1 83 ? -8.786 -5.162 -9.660 1.00 98.06 83 ALA A CA 1
ATOM 666 C C . ALA A 1 83 ? -7.549 -5.243 -8.751 1.00 98.06 83 ALA A C 1
ATOM 668 O O . ALA A 1 83 ? -6.709 -6.134 -8.922 1.00 98.06 83 ALA A O 1
ATOM 669 N N . ALA A 1 84 ? -7.447 -4.337 -7.771 1.00 98.25 84 ALA A N 1
ATOM 670 C CA . ALA A 1 84 ? -6.380 -4.345 -6.778 1.00 98.25 84 ALA A CA 1
ATOM 671 C C . ALA A 1 84 ? -6.367 -5.647 -5.964 1.00 98.25 84 ALA A C 1
ATOM 673 O O . ALA A 1 84 ? -5.310 -6.261 -5.811 1.00 98.25 84 ALA A O 1
ATOM 674 N N . GLU A 1 85 ? -7.538 -6.093 -5.496 1.00 98.62 85 GLU A N 1
ATOM 675 C CA . GLU A 1 85 ? -7.703 -7.352 -4.763 1.00 98.62 85 GLU A CA 1
ATOM 676 C C . GLU A 1 85 ? -7.198 -8.543 -5.583 1.00 98.62 85 GLU A C 1
ATOM 678 O O . GLU A 1 85 ? -6.313 -9.265 -5.123 1.00 98.62 85 GLU A O 1
ATOM 683 N N . ILE A 1 86 ? -7.659 -8.685 -6.832 1.00 98.44 86 ILE A N 1
ATOM 684 C CA . ILE A 1 86 ? -7.243 -9.779 -7.726 1.00 98.44 86 ILE A CA 1
ATOM 685 C C . ILE A 1 86 ? -5.718 -9.802 -7.895 1.00 98.44 86 ILE A C 1
ATOM 687 O O . ILE A 1 86 ? -5.091 -10.857 -7.790 1.00 98.44 86 ILE A O 1
ATOM 691 N N . ALA A 1 87 ? -5.095 -8.646 -8.146 1.00 97.81 87 ALA A N 1
ATOM 692 C CA . ALA A 1 87 ? -3.647 -8.568 -8.326 1.00 97.81 87 ALA A CA 1
ATOM 693 C C . ALA A 1 87 ? -2.881 -8.987 -7.058 1.00 97.81 87 ALA A C 1
ATOM 695 O O . ALA A 1 87 ? -1.864 -9.680 -7.146 1.00 97.81 87 ALA A O 1
ATOM 696 N N . LEU A 1 88 ? -3.365 -8.594 -5.879 1.00 98.25 88 LEU A N 1
ATOM 697 C CA . LEU A 1 88 ? -2.722 -8.896 -4.600 1.00 98.25 88 LEU A CA 1
ATOM 698 C C . LEU A 1 88 ? -2.911 -10.355 -4.183 1.00 98.25 88 LEU A C 1
ATOM 700 O O . LEU A 1 88 ? -1.951 -10.976 -3.727 1.00 98.25 88 LEU A O 1
ATOM 704 N N . GLU A 1 89 ? -4.091 -10.931 -4.408 1.00 98.19 89 GLU A N 1
ATOM 705 C CA . GLU A 1 89 ? -4.323 -12.364 -4.219 1.00 98.19 89 GLU A CA 1
ATOM 706 C C . GLU A 1 89 ? -3.409 -13.200 -5.116 1.00 98.19 89 GLU A C 1
ATOM 708 O O . GLU A 1 89 ? -2.784 -14.154 -4.653 1.00 98.19 89 GLU A O 1
ATOM 713 N N . GLU A 1 90 ? -3.273 -12.831 -6.392 1.00 97.75 90 GLU A N 1
ATOM 714 C CA . GLU A 1 90 ? -2.349 -13.504 -7.306 1.00 97.75 90 GLU A CA 1
ATOM 715 C C . GLU A 1 90 ? -0.886 -13.346 -6.867 1.00 97.75 90 GLU A C 1
ATOM 717 O O . GLU A 1 90 ? -0.094 -14.279 -7.011 1.00 97.75 90 GLU A O 1
ATOM 722 N N . SER A 1 91 ? -0.516 -12.202 -6.280 1.00 97.38 91 SER A N 1
ATOM 723 C CA . SER A 1 91 ? 0.831 -11.991 -5.736 1.00 97.38 91 SER A CA 1
ATOM 724 C C . SER A 1 91 ? 1.105 -12.958 -4.584 1.00 97.38 91 SER A C 1
ATOM 726 O O . SER A 1 91 ? 2.132 -13.636 -4.583 1.00 97.38 91 SER A O 1
ATOM 728 N N . ILE A 1 92 ? 0.151 -13.085 -3.655 1.00 96.75 92 ILE A N 1
ATOM 729 C CA . ILE A 1 92 ? 0.225 -13.999 -2.507 1.00 96.75 92 ILE A CA 1
ATOM 730 C C . ILE A 1 92 ? 0.268 -15.461 -2.962 1.00 96.75 92 ILE A C 1
ATOM 732 O O . ILE A 1 92 ? 1.038 -16.247 -2.415 1.00 96.75 92 ILE A O 1
ATOM 736 N N . LYS A 1 93 ? -0.520 -15.840 -3.978 1.00 97.06 93 LYS A N 1
ATOM 737 C CA . LYS A 1 93 ? -0.494 -17.201 -4.540 1.00 97.06 93 LYS A CA 1
ATOM 738 C C . LYS A 1 93 ? 0.875 -17.554 -5.126 1.00 97.06 93 LYS A C 1
ATOM 740 O O . LYS A 1 93 ? 1.307 -18.696 -4.988 1.00 97.06 93 LYS A O 1
ATOM 745 N N . ARG A 1 94 ? 1.548 -16.596 -5.778 1.00 94.94 94 ARG A N 1
ATOM 746 C CA . ARG A 1 94 ? 2.886 -16.792 -6.369 1.00 94.94 94 ARG A C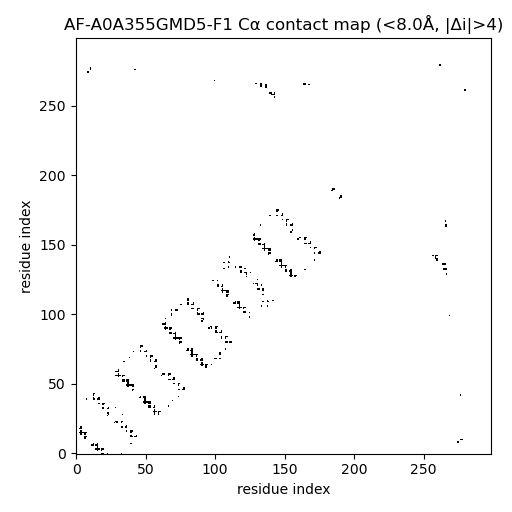A 1
ATOM 747 C C . ARG A 1 94 ? 3.986 -16.828 -5.318 1.00 94.94 94 ARG A C 1
ATOM 749 O O . ARG A 1 94 ? 4.889 -17.653 -5.418 1.00 94.94 94 ARG A O 1
ATOM 756 N N . ASP A 1 95 ? 3.908 -15.950 -4.326 1.00 93.94 95 ASP A N 1
ATOM 757 C CA . ASP A 1 95 ? 4.846 -15.924 -3.210 1.00 93.94 95 ASP A CA 1
ATOM 758 C C . ASP A 1 95 ? 4.150 -15.564 -1.885 1.00 93.94 95 ASP A C 1
ATOM 760 O O . ASP A 1 95 ? 3.990 -14.383 -1.551 1.00 93.94 95 ASP A O 1
ATOM 764 N N . PRO A 1 96 ? 3.813 -16.583 -1.074 1.00 91.50 96 PRO A N 1
ATOM 765 C CA . PRO A 1 96 ? 3.207 -16.392 0.240 1.00 91.50 96 PRO A CA 1
ATOM 766 C C . PRO A 1 96 ? 4.130 -15.733 1.275 1.00 91.50 96 PRO A C 1
ATOM 768 O O . PRO A 1 96 ? 3.684 -15.441 2.382 1.00 91.50 96 PRO A O 1
ATOM 771 N N . SER A 1 97 ? 5.416 -15.515 0.970 1.00 88.88 97 SER A N 1
ATOM 772 C CA . SER A 1 97 ? 6.356 -14.868 1.894 1.00 88.88 97 SER A CA 1
ATOM 773 C C . SER A 1 97 ? 6.344 -13.338 1.800 1.00 88.88 97 SER A C 1
ATOM 775 O O . SER A 1 97 ? 6.829 -12.653 2.708 1.00 88.88 97 SER A O 1
ATOM 777 N N . THR A 1 98 ? 5.744 -12.775 0.743 1.00 84.44 98 THR A N 1
ATOM 778 C CA . THR A 1 98 ? 5.700 -11.325 0.529 1.00 84.44 98 THR A CA 1
ATOM 779 C C . THR A 1 98 ? 4.678 -10.663 1.462 1.00 84.44 98 THR A C 1
ATOM 781 O O . THR A 1 98 ? 3.540 -10.384 1.084 1.00 84.44 98 THR A O 1
ATOM 784 N N . LYS A 1 99 ? 5.102 -10.325 2.691 1.00 89.56 99 LYS A N 1
ATOM 785 C CA . LYS A 1 99 ? 4.270 -9.629 3.700 1.00 89.56 99 LYS A CA 1
ATOM 786 C C . LYS A 1 99 ? 3.597 -8.357 3.173 1.00 89.56 99 LYS A C 1
ATOM 788 O O . LYS A 1 99 ? 2.482 -8.033 3.574 1.00 89.56 99 LYS A O 1
ATOM 793 N N . ARG A 1 100 ? 4.255 -7.650 2.246 1.00 89.31 100 ARG A N 1
ATOM 794 C CA . ARG A 1 100 ? 3.721 -6.435 1.612 1.00 89.31 100 ARG A CA 1
ATOM 795 C C . ARG A 1 100 ? 2.413 -6.696 0.861 1.00 89.31 100 ARG A C 1
ATOM 797 O O . ARG A 1 100 ? 1.522 -5.858 0.914 1.00 89.31 100 ARG A O 1
ATOM 804 N N . SER A 1 101 ? 2.274 -7.848 0.204 1.00 94.62 101 SER A N 1
ATOM 805 C CA . SER A 1 101 ? 1.052 -8.197 -0.528 1.00 94.62 101 SER A CA 1
ATOM 806 C C . SER A 1 101 ? -0.124 -8.409 0.420 1.00 94.62 101 SER A C 1
ATOM 808 O O . SER A 1 101 ? -1.209 -7.911 0.147 1.00 94.62 101 SER A O 1
ATOM 810 N N . PHE A 1 102 ? 0.103 -9.052 1.569 1.00 95.75 102 PHE A N 1
ATOM 811 C CA . PHE A 1 102 ? -0.911 -9.196 2.619 1.00 95.75 102 PHE A CA 1
ATOM 812 C C . PHE A 1 102 ? -1.299 -7.848 3.229 1.00 95.75 102 PHE A C 1
ATOM 814 O O . PHE A 1 102 ? -2.482 -7.568 3.391 1.00 95.75 102 PHE A O 1
ATOM 821 N N . ASN A 1 103 ? -0.319 -6.986 3.521 1.00 92.31 103 ASN A N 1
ATOM 822 C CA . ASN A 1 103 ? -0.591 -5.643 4.030 1.00 92.31 103 ASN A CA 1
ATOM 823 C C . ASN A 1 103 ? -1.454 -4.834 3.051 1.00 92.31 103 ASN A C 1
ATOM 825 O O . ASN A 1 103 ? -2.486 -4.290 3.431 1.00 92.31 103 ASN A O 1
ATOM 829 N N . ASN A 1 104 ? -1.071 -4.810 1.773 1.00 95.62 104 ASN A N 1
ATOM 830 C CA . ASN A 1 104 ? -1.829 -4.106 0.745 1.00 95.62 104 ASN A CA 1
ATOM 831 C C . ASN A 1 104 ? -3.217 -4.729 0.538 1.00 95.62 104 ASN A C 1
ATOM 833 O O . ASN A 1 104 ? -4.178 -3.993 0.342 1.00 95.62 104 ASN A O 1
ATOM 837 N N . LEU A 1 105 ? -3.352 -6.058 0.617 1.00 97.75 105 LEU A N 1
ATOM 838 C CA . LEU A 1 105 ? -4.653 -6.722 0.505 1.00 97.75 105 LEU A CA 1
ATOM 839 C C . LEU A 1 105 ? -5.560 -6.344 1.679 1.00 97.75 105 LEU A C 1
ATOM 841 O O . LEU A 1 105 ? -6.727 -6.040 1.465 1.00 97.75 105 LEU A O 1
ATOM 845 N N . SER A 1 106 ? -5.021 -6.278 2.899 1.00 97.00 106 SER A N 1
ATOM 846 C CA . SER A 1 106 ? -5.753 -5.788 4.071 1.00 97.00 106 SER A CA 1
ATOM 847 C C . SER A 1 106 ? -6.268 -4.357 3.865 1.00 97.00 106 SER A C 1
ATOM 849 O O . SER A 1 106 ? -7.447 -4.101 4.106 1.00 97.00 106 SER A O 1
ATOM 851 N N . LEU A 1 107 ? -5.438 -3.452 3.321 1.00 95.25 107 LEU A N 1
ATOM 852 C CA . LEU A 1 107 ? -5.872 -2.094 2.957 1.00 95.25 107 LEU A CA 1
ATOM 853 C C . LEU A 1 107 ? -7.033 -2.121 1.952 1.00 95.25 107 LEU A C 1
ATOM 855 O O . LEU A 1 107 ? -8.048 -1.462 2.173 1.00 95.25 107 LEU A O 1
ATOM 859 N N . VAL A 1 108 ? -6.919 -2.910 0.876 1.00 97.56 108 VAL A N 1
ATOM 860 C CA . VAL A 1 108 ? -7.974 -3.021 -0.148 1.00 97.56 108 VAL A CA 1
ATOM 861 C C . VAL A 1 108 ? -9.277 -3.551 0.453 1.00 97.56 108 VAL A C 1
ATOM 863 O O . VAL A 1 108 ? -10.322 -2.929 0.273 1.00 97.56 108 VAL A O 1
ATOM 866 N N . LEU A 1 109 ? -9.222 -4.647 1.214 1.00 98.25 109 LEU A N 1
ATOM 867 C CA . LEU A 1 109 ? -10.388 -5.251 1.868 1.00 98.25 109 LEU A CA 1
ATOM 868 C C . LEU A 1 109 ? -11.066 -4.273 2.833 1.00 98.25 109 LEU A C 1
ATOM 870 O O . LEU A 1 109 ? -12.289 -4.125 2.831 1.00 98.25 109 LEU A O 1
ATOM 874 N N . GLY A 1 110 ? -10.275 -3.546 3.619 1.00 96.25 110 GLY A N 1
ATOM 875 C CA . GLY A 1 110 ? -10.784 -2.531 4.531 1.00 96.25 110 GLY A CA 1
ATOM 876 C C . GLY A 1 110 ? -11.455 -1.364 3.799 1.00 96.25 110 GLY A C 1
ATOM 877 O O . GLY A 1 110 ? -12.547 -0.935 4.175 1.00 96.25 110 GLY A O 1
ATOM 878 N N . HIS A 1 111 ? -10.882 -0.904 2.683 1.00 95.19 111 HIS A N 1
ATOM 879 C CA . HIS A 1 111 ? -11.504 0.112 1.828 1.00 95.19 111 HIS A CA 1
ATOM 880 C C . HIS A 1 111 ? -12.759 -0.384 1.091 1.00 95.19 111 HIS A C 1
ATOM 882 O O . HIS A 1 111 ? -13.637 0.421 0.783 1.00 95.19 111 HIS A O 1
ATOM 888 N N . GLN A 1 112 ? -12.918 -1.694 0.905 1.00 96.94 112 GLN A N 1
ATOM 889 C CA . GLN A 1 112 ? -14.179 -2.306 0.468 1.00 96.94 112 GLN A CA 1
ATOM 890 C C . GLN A 1 112 ? -15.209 -2.464 1.609 1.00 96.94 112 GLN A C 1
ATOM 892 O O . GLN A 1 112 ? -16.346 -2.853 1.355 1.00 96.94 112 GLN A O 1
ATOM 897 N N . GLY A 1 113 ? -14.844 -2.162 2.861 1.00 95.00 113 GLY A N 1
ATOM 898 C CA . GLY A 1 113 ? -15.701 -2.324 4.043 1.00 95.00 113 GLY A CA 1
ATOM 899 C C . GLY A 1 113 ? -15.665 -3.721 4.676 1.00 95.00 113 GLY A C 1
ATOM 900 O O . GLY A 1 113 ? -16.402 -3.979 5.624 1.00 95.00 113 GLY A O 1
ATOM 901 N N . ARG A 1 114 ? -14.796 -4.620 4.199 1.00 97.62 114 ARG A N 1
ATOM 902 C CA . ARG A 1 114 ? -14.633 -5.997 4.698 1.00 97.62 114 ARG A CA 1
ATOM 903 C C . ARG A 1 114 ? -13.619 -6.040 5.847 1.00 97.62 114 ARG A C 1
ATOM 905 O O . ARG A 1 114 ? -12.563 -6.662 5.743 1.00 97.62 114 ARG A O 1
ATOM 912 N N . MET A 1 115 ? -13.925 -5.337 6.941 1.00 95.38 115 MET A N 1
ATOM 913 C CA . MET A 1 115 ? -12.979 -5.099 8.047 1.00 95.38 115 MET A CA 1
ATOM 914 C C . MET A 1 115 ? -12.517 -6.375 8.758 1.00 95.38 115 MET A C 1
ATOM 916 O O . MET A 1 115 ? -11.333 -6.507 9.062 1.00 95.38 115 MET A O 1
ATOM 920 N N . ASP A 1 116 ? -13.413 -7.341 8.971 1.00 96.50 116 ASP A N 1
ATOM 921 C CA . ASP A 1 116 ? -13.043 -8.616 9.597 1.00 96.50 116 ASP A CA 1
ATOM 922 C C . ASP A 1 116 ? -12.036 -9.387 8.736 1.00 96.50 116 ASP A C 1
ATOM 924 O O . ASP A 1 116 ? -11.038 -9.900 9.240 1.00 96.50 116 ASP A O 1
ATOM 928 N N . GLU A 1 117 ? -12.246 -9.426 7.419 1.00 98.00 117 GLU A N 1
ATOM 929 C CA . GLU A 1 117 ? -11.320 -10.075 6.488 1.00 98.00 117 GLU A CA 1
ATOM 930 C C . GLU A 1 117 ? -9.988 -9.325 6.419 1.00 98.00 117 GLU A C 1
ATOM 932 O O . GLU A 1 117 ? -8.926 -9.949 6.478 1.00 98.00 117 GLU A O 1
ATOM 937 N N . ALA A 1 118 ? -10.029 -7.988 6.387 1.00 96.88 118 ALA A N 1
ATOM 938 C CA . ALA A 1 118 ? -8.838 -7.150 6.452 1.00 96.88 118 ALA A CA 1
ATOM 939 C C . ALA A 1 118 ? -8.000 -7.452 7.706 1.00 96.88 118 ALA A C 1
ATOM 941 O O . ALA A 1 118 ? -6.775 -7.577 7.601 1.00 96.88 118 ALA A O 1
ATOM 942 N N . TYR A 1 119 ? -8.646 -7.637 8.864 1.00 96.19 119 TYR A N 1
ATOM 943 C CA . TYR A 1 119 ? -7.979 -8.024 10.107 1.00 96.19 119 TYR A CA 1
ATOM 944 C C . TYR A 1 119 ? -7.303 -9.388 9.996 1.00 96.19 119 TYR A C 1
ATOM 946 O O . TYR A 1 119 ? -6.129 -9.520 10.340 1.00 96.19 119 TYR A O 1
ATOM 954 N N . GLN A 1 120 ? -8.027 -10.406 9.517 1.00 97.50 120 GLN A N 1
ATOM 955 C CA . GLN A 1 120 ? -7.493 -11.767 9.423 1.00 97.50 120 GLN A CA 1
ATOM 956 C C . GLN A 1 120 ? -6.302 -11.834 8.462 1.00 97.50 120 GLN A C 1
ATOM 958 O O . GLN A 1 120 ? -5.278 -12.442 8.786 1.00 97.50 120 GLN A O 1
ATOM 963 N N . ILE A 1 121 ? -6.399 -11.155 7.314 1.00 96.44 121 ILE A N 1
ATOM 964 C CA . ILE A 1 121 ? -5.301 -11.057 6.348 1.00 96.44 121 ILE A CA 1
ATOM 965 C C . ILE A 1 121 ? -4.091 -10.361 6.968 1.00 96.44 121 ILE A C 1
ATOM 967 O O . ILE A 1 121 ? -2.987 -10.900 6.887 1.00 96.44 121 ILE A O 1
ATOM 971 N N . ALA A 1 122 ? -4.276 -9.222 7.640 1.00 93.25 122 ALA A N 1
ATOM 972 C CA . ALA A 1 122 ? -3.184 -8.545 8.335 1.00 93.25 122 ALA A CA 1
ATOM 973 C C . ALA A 1 122 ? -2.539 -9.468 9.383 1.00 93.25 122 ALA A C 1
ATOM 975 O O . ALA A 1 122 ? -1.335 -9.735 9.336 1.00 93.25 122 ALA A O 1
ATOM 976 N N . ARG A 1 123 ? -3.351 -10.042 10.278 1.00 94.81 123 ARG A N 1
ATOM 977 C CA . ARG A 1 123 ? -2.897 -10.876 11.398 1.00 94.81 123 ARG A CA 1
ATOM 978 C C . ARG A 1 123 ? -2.145 -12.135 10.965 1.00 94.81 123 ARG A C 1
ATOM 980 O O . ARG A 1 123 ? -1.340 -12.649 11.740 1.00 94.81 123 ARG A O 1
ATOM 987 N N . SER A 1 124 ? -2.364 -12.608 9.739 1.00 93.94 124 SER A N 1
ATOM 988 C CA . SER A 1 124 ? -1.638 -13.754 9.182 1.00 93.94 124 SER A CA 1
ATOM 989 C C . SER A 1 124 ? -0.131 -13.507 8.996 1.00 93.94 124 SER A C 1
ATOM 991 O O . SER A 1 124 ? 0.636 -14.469 8.963 1.00 93.94 124 SER A O 1
ATOM 993 N N . VAL A 1 125 ? 0.315 -12.242 8.925 1.00 91.25 125 VAL A N 1
ATOM 994 C CA . VAL A 1 125 ? 1.724 -11.880 8.653 1.00 91.25 125 VAL A CA 1
ATOM 995 C C . VAL A 1 125 ? 2.359 -10.904 9.651 1.00 91.25 125 VAL A C 1
ATOM 997 O O . VAL A 1 125 ? 3.579 -10.686 9.598 1.00 91.25 125 VAL A O 1
ATOM 1000 N N . MET A 1 126 ? 1.556 -10.322 10.543 1.00 90.81 126 MET A N 1
ATOM 1001 C CA . MET A 1 126 ? 1.961 -9.287 11.502 1.00 90.81 126 MET A CA 1
ATOM 1002 C C . MET A 1 126 ? 1.352 -9.541 12.887 1.00 90.81 126 MET A C 1
ATOM 1004 O O . MET A 1 126 ? 0.474 -10.399 13.033 1.00 90.81 126 MET A O 1
ATOM 1008 N N . SER A 1 127 ? 1.831 -8.838 13.914 1.00 93.75 127 SER A N 1
ATOM 1009 C CA . SER A 1 127 ? 1.334 -8.974 15.287 1.00 93.75 127 SER A CA 1
ATOM 1010 C C . SER A 1 127 ? -0.105 -8.450 15.458 1.00 93.75 127 SER A C 1
ATOM 1012 O O . SER A 1 127 ? -0.718 -7.928 14.526 1.00 93.75 127 SER A O 1
ATOM 1014 N N . ALA A 1 128 ? -0.709 -8.661 16.632 1.00 94.19 128 ALA A N 1
ATOM 1015 C CA . ALA A 1 128 ? -2.098 -8.249 16.858 1.00 94.19 128 ALA A CA 1
ATOM 1016 C C . ALA A 1 128 ? -2.218 -6.723 16.967 1.00 94.19 128 ALA A C 1
ATOM 1018 O O . ALA A 1 128 ? -3.150 -6.135 16.423 1.00 94.19 128 ALA A O 1
ATOM 1019 N N . GLU A 1 129 ? -1.253 -6.096 17.633 1.00 94.38 129 GLU A N 1
ATOM 1020 C CA . GLU A 1 129 ? -1.105 -4.651 17.724 1.00 94.38 129 GLU A CA 1
ATOM 1021 C C . GLU A 1 129 ? -0.816 -4.020 16.356 1.00 94.38 129 GLU A C 1
ATOM 1023 O O . GLU A 1 129 ? -1.434 -3.011 16.023 1.00 94.38 129 GLU A O 1
ATOM 1028 N N . GLU A 1 130 ? 0.010 -4.660 15.518 1.00 92.00 130 GLU A N 1
ATOM 1029 C CA . GLU A 1 130 ? 0.249 -4.228 14.135 1.00 92.00 130 GLU A CA 1
ATOM 1030 C C . GLU A 1 130 ? -1.021 -4.290 13.279 1.00 92.00 130 GLU A C 1
ATOM 1032 O O . GLU A 1 130 ? -1.357 -3.335 12.577 1.00 92.00 130 GLU A O 1
ATOM 1037 N N . ALA A 1 131 ? -1.782 -5.380 13.391 1.00 93.56 131 ALA A N 1
ATOM 1038 C CA . ALA A 1 131 ? -3.035 -5.533 12.661 1.00 93.56 131 ALA A CA 1
ATOM 1039 C C . ALA A 1 131 ? -4.093 -4.507 13.103 1.00 93.56 131 ALA A C 1
ATOM 1041 O O . ALA A 1 131 ? -4.775 -3.925 12.261 1.00 93.56 131 ALA A O 1
ATOM 1042 N N . HIS A 1 132 ? -4.219 -4.244 14.409 1.00 96.00 132 HIS A N 1
ATOM 1043 C CA . HIS A 1 132 ? -5.135 -3.221 14.915 1.00 96.00 132 HIS A CA 1
ATOM 1044 C C . HIS A 1 132 ? -4.722 -1.809 14.497 1.00 96.00 132 HIS A C 1
ATOM 1046 O O . HIS A 1 132 ? -5.572 -1.038 14.068 1.00 96.00 132 HIS A O 1
ATOM 1052 N N . ALA A 1 133 ? -3.433 -1.481 14.533 1.00 94.31 133 ALA A N 1
ATOM 1053 C CA . ALA A 1 133 ? -2.940 -0.211 14.012 1.00 94.31 133 ALA A CA 1
ATOM 1054 C C . ALA A 1 133 ? -3.276 -0.014 12.525 1.00 94.31 133 ALA A C 1
ATOM 1056 O O . ALA A 1 133 ? -3.717 1.062 12.125 1.00 94.31 133 ALA A O 1
ATOM 1057 N N . ASN A 1 134 ? -3.119 -1.061 11.713 1.00 91.69 134 ASN A N 1
ATOM 1058 C CA . ASN A 1 134 ? -3.477 -1.021 10.299 1.00 91.69 134 ASN A CA 1
ATOM 1059 C C . ASN A 1 134 ? -4.977 -0.803 10.077 1.00 91.69 134 ASN A C 1
ATOM 1061 O O . ASN A 1 134 ? -5.351 0.002 9.228 1.00 91.69 134 ASN A O 1
ATOM 1065 N N . LEU A 1 135 ? -5.848 -1.453 10.853 1.00 95.31 135 LEU A N 1
ATOM 1066 C CA . LEU A 1 135 ? -7.283 -1.166 10.783 1.00 95.31 135 LEU A CA 1
ATOM 1067 C C . LEU A 1 135 ? -7.609 0.261 11.221 1.00 95.31 135 LEU A C 1
ATOM 1069 O O . LEU A 1 135 ? -8.410 0.922 10.567 1.00 95.31 135 LEU A O 1
ATOM 1073 N N . GLY A 1 136 ? -6.958 0.759 12.277 1.00 95.88 136 GLY A N 1
ATOM 1074 C CA . GLY A 1 136 ? -7.110 2.146 12.714 1.00 95.88 136 GLY A CA 1
ATOM 1075 C C . GLY A 1 136 ? -6.776 3.132 11.594 1.00 95.88 136 GLY A C 1
ATOM 1076 O O . GLY A 1 136 ? -7.516 4.088 11.359 1.00 95.88 136 GLY A O 1
ATOM 1077 N N . TYR A 1 137 ? -5.722 2.837 10.831 1.00 93.81 137 TYR A N 1
ATOM 1078 C CA . TYR A 1 137 ? -5.343 3.599 9.646 1.00 93.81 137 TYR A CA 1
ATOM 1079 C C . TYR A 1 137 ? -6.406 3.554 8.541 1.00 93.81 137 TYR A C 1
ATOM 1081 O O . TYR A 1 137 ? -6.797 4.599 8.021 1.00 93.81 137 TYR A O 1
ATOM 1089 N N . ILE A 1 138 ? -6.915 2.367 8.208 1.00 93.69 138 ILE A N 1
ATOM 1090 C CA . ILE A 1 138 ? -7.964 2.197 7.192 1.00 93.69 138 ILE A CA 1
ATOM 1091 C C . ILE A 1 138 ? -9.236 2.959 7.599 1.00 93.69 138 ILE A C 1
ATOM 1093 O O . ILE A 1 138 ? -9.804 3.691 6.789 1.00 93.69 138 ILE A O 1
ATOM 1097 N N . CYS A 1 139 ? -9.679 2.829 8.853 1.00 95.31 139 CYS A N 1
ATOM 1098 C CA . CYS A 1 139 ? -10.835 3.555 9.380 1.00 95.31 139 CYS A CA 1
ATOM 1099 C C . CYS A 1 139 ? -10.633 5.071 9.285 1.00 95.31 139 CYS A C 1
ATOM 1101 O O . CYS A 1 139 ? -11.531 5.783 8.836 1.00 95.31 139 CYS A O 1
ATOM 1103 N N . LEU A 1 140 ? -9.435 5.561 9.621 1.00 93.00 140 LEU A N 1
ATOM 1104 C CA . LEU A 1 140 ? -9.093 6.975 9.503 1.00 93.00 140 LEU A CA 1
ATOM 1105 C C . LEU A 1 140 ? -9.182 7.468 8.051 1.00 93.00 140 LEU A C 1
ATOM 1107 O O . LEU A 1 140 ? -9.786 8.507 7.795 1.00 93.00 140 LEU A O 1
ATOM 1111 N N . GLN A 1 141 ? -8.641 6.711 7.092 1.00 88.69 141 GLN A N 1
ATOM 1112 C CA . GLN A 1 141 ? -8.716 7.046 5.662 1.00 88.69 141 GLN A CA 1
ATOM 1113 C C . GLN A 1 141 ? -10.152 7.039 5.117 1.00 88.69 141 GLN A C 1
ATOM 1115 O O . GLN A 1 141 ? -10.441 7.718 4.135 1.00 88.69 141 GLN A O 1
ATOM 1120 N N . ARG A 1 142 ? -11.058 6.303 5.767 1.00 90.75 142 ARG A N 1
ATOM 1121 C CA . ARG A 1 142 ? -12.494 6.256 5.457 1.00 90.75 142 ARG A CA 1
ATOM 1122 C C . ARG A 1 142 ? -13.325 7.293 6.224 1.00 90.75 142 ARG A C 1
ATOM 1124 O O . ARG A 1 142 ? -14.549 7.250 6.137 1.00 90.75 142 ARG A O 1
ATOM 1131 N N . GLY A 1 143 ? -12.695 8.170 7.011 1.00 90.69 143 GLY A N 1
ATOM 1132 C CA . GLY A 1 143 ? -13.387 9.162 7.846 1.00 90.69 143 GLY A CA 1
ATOM 1133 C C . GLY A 1 143 ? -14.106 8.571 9.068 1.00 90.69 143 GLY A C 1
ATOM 1134 O O . GLY A 1 143 ? -14.834 9.274 9.766 1.00 90.69 143 GLY A O 1
ATOM 1135 N N . GLN A 1 144 ? -13.900 7.287 9.367 1.00 93.88 144 GLN A N 1
ATOM 1136 C CA . GLN A 1 144 ? -14.509 6.582 10.497 1.00 93.88 144 GLN A CA 1
ATOM 1137 C C . GLN A 1 144 ? -13.678 6.822 11.763 1.00 93.88 144 GLN A C 1
ATOM 1139 O O . GLN A 1 144 ? -12.953 5.944 12.230 1.00 93.88 144 GLN A O 1
ATOM 1144 N N . LEU A 1 145 ? -13.733 8.049 12.284 1.00 94.62 145 LEU A N 1
ATOM 1145 C CA . LEU A 1 145 ? -12.839 8.499 13.356 1.00 94.62 145 LEU A CA 1
ATOM 1146 C C . LEU A 1 145 ? -13.007 7.705 14.662 1.00 94.62 145 LEU A C 1
ATOM 1148 O O . LEU A 1 145 ? -12.013 7.396 15.315 1.00 94.62 145 LEU A O 1
ATOM 1152 N N . ASP A 1 146 ? -14.236 7.329 15.020 1.00 95.44 146 ASP A N 1
ATOM 1153 C CA . ASP A 1 146 ? -14.507 6.554 16.239 1.00 95.44 146 ASP A CA 1
ATOM 1154 C C . ASP A 1 146 ? -13.935 5.130 16.149 1.00 95.44 146 ASP A C 1
ATOM 1156 O O . ASP A 1 146 ? -13.266 4.662 17.074 1.00 95.44 146 ASP A O 1
ATOM 1160 N N . ASP A 1 147 ? -14.124 4.468 15.003 1.00 95.75 147 ASP A N 1
ATOM 1161 C CA . ASP A 1 147 ? -13.561 3.139 14.740 1.00 95.75 147 ASP A CA 1
ATOM 1162 C C . ASP A 1 147 ? -12.025 3.191 14.708 1.00 95.75 147 ASP A C 1
ATOM 1164 O O . ASP A 1 147 ? -11.352 2.320 15.267 1.00 95.75 147 ASP A O 1
ATOM 1168 N N . ALA A 1 148 ? -11.460 4.252 14.116 1.00 96.12 148 ALA A N 1
ATOM 1169 C CA . ALA A 1 148 ? -10.021 4.479 14.089 1.00 96.12 148 ALA A CA 1
ATOM 1170 C C . ALA A 1 148 ? -9.440 4.587 15.506 1.00 96.12 148 ALA A C 1
ATOM 1172 O O . ALA A 1 148 ? -8.478 3.887 15.834 1.00 96.12 148 ALA A O 1
ATOM 1173 N N . ALA A 1 149 ? -10.053 5.412 16.364 1.00 96.50 149 ALA A N 1
ATOM 1174 C CA . ALA A 1 149 ? -9.655 5.554 17.762 1.00 96.50 149 ALA A CA 1
ATOM 1175 C C . ALA A 1 149 ? -9.734 4.215 18.508 1.00 96.50 149 ALA A C 1
ATOM 1177 O O . ALA A 1 149 ? -8.790 3.844 19.205 1.00 96.50 149 ALA A O 1
ATOM 1178 N N . SER A 1 150 ? -10.825 3.464 18.326 1.00 97.69 150 SER A N 1
ATOM 1179 C CA . SER A 1 150 ? -11.023 2.160 18.968 1.00 97.69 150 SER A CA 1
ATOM 1180 C C . SER A 1 150 ? -9.915 1.166 18.606 1.00 97.69 150 SER A C 1
ATOM 1182 O O . SER A 1 150 ? -9.301 0.550 19.482 1.00 97.69 150 SER A O 1
ATOM 1184 N N . HIS A 1 151 ? -9.579 1.060 17.319 1.00 97.25 151 HIS A N 1
ATOM 1185 C CA . HIS A 1 151 ? -8.511 0.179 16.857 1.00 97.25 151 HIS A CA 1
ATOM 1186 C C . HIS A 1 151 ? -7.118 0.616 17.326 1.00 97.25 151 HIS A C 1
ATOM 1188 O O . HIS A 1 151 ? -6.336 -0.230 17.765 1.00 97.25 151 HIS A O 1
ATOM 1194 N N . TYR A 1 152 ? -6.810 1.915 17.322 1.00 96.88 152 TYR A N 1
ATOM 1195 C CA . TYR A 1 152 ? -5.546 2.404 17.875 1.00 96.88 152 TYR A CA 1
ATOM 1196 C C . TYR A 1 152 ? -5.431 2.166 19.385 1.00 96.88 152 TYR A C 1
ATOM 1198 O O . TYR A 1 152 ? -4.380 1.728 19.856 1.00 96.88 152 TYR A O 1
ATOM 1206 N N . HIS A 1 153 ? -6.510 2.364 20.146 1.00 97.62 153 HIS A N 1
ATOM 1207 C CA . HIS A 1 153 ? -6.533 2.015 21.565 1.00 97.62 153 HIS A CA 1
ATOM 1208 C C . HIS A 1 153 ? -6.303 0.523 21.783 1.00 97.62 153 HIS A C 1
ATOM 1210 O O . HIS A 1 153 ? -5.500 0.155 22.636 1.00 97.62 153 HIS A O 1
ATOM 1216 N N . ARG A 1 154 ? -6.915 -0.340 20.965 1.00 97.50 154 ARG A N 1
ATOM 1217 C CA . ARG A 1 154 ? -6.700 -1.785 21.061 1.00 97.50 154 ARG A CA 1
ATOM 1218 C C . ARG A 1 154 ? -5.250 -2.188 20.780 1.00 97.50 154 ARG A C 1
ATOM 1220 O O . ARG A 1 154 ? -4.740 -3.097 21.432 1.00 97.50 154 ARG A O 1
ATOM 1227 N N . ALA A 1 155 ? -4.572 -1.509 19.854 1.00 96.56 155 ALA A N 1
ATOM 1228 C CA . ALA A 1 155 ? -3.140 -1.701 19.635 1.00 96.56 155 ALA A CA 1
ATOM 1229 C C . ALA A 1 155 ? -2.314 -1.293 20.872 1.00 96.56 155 ALA A C 1
ATOM 1231 O O . ALA A 1 155 ? -1.434 -2.046 21.288 1.00 96.56 155 ALA A O 1
ATOM 1232 N N . LEU A 1 156 ? -2.641 -0.160 21.506 1.00 96.56 156 LEU A N 1
ATOM 1233 C CA . LEU A 1 156 ? -1.963 0.330 22.716 1.00 96.56 156 LEU A CA 1
ATOM 1234 C C . LEU A 1 156 ? -2.246 -0.505 23.973 1.00 96.56 156 LEU A C 1
ATOM 1236 O O . LEU A 1 156 ? -1.392 -0.590 24.850 1.00 96.56 156 LEU A O 1
ATOM 1240 N N . GLU A 1 157 ? -3.410 -1.149 24.069 1.00 97.88 157 GLU A N 1
ATOM 1241 C CA . GLU A 1 157 ? -3.702 -2.115 25.137 1.00 97.88 157 GLU A CA 1
ATOM 1242 C C . GLU A 1 157 ? -2.780 -3.339 25.076 1.00 97.88 157 GLU A C 1
ATOM 1244 O O . GLU A 1 157 ? -2.461 -3.928 26.108 1.00 97.88 157 GLU A O 1
ATOM 1249 N N . ILE A 1 158 ? -2.371 -3.736 23.867 1.00 96.44 158 ILE A N 1
ATOM 1250 C CA . ILE A 1 158 ? -1.471 -4.872 23.639 1.00 96.44 158 ILE A CA 1
ATOM 1251 C C . ILE A 1 158 ? -0.014 -4.436 23.814 1.00 96.44 158 ILE A C 1
ATOM 1253 O O . ILE A 1 158 ? 0.753 -5.125 24.487 1.00 96.44 158 ILE A O 1
ATOM 1257 N N . ASN A 1 159 ? 0.364 -3.300 23.223 1.00 95.56 159 ASN A N 1
ATOM 1258 C CA . ASN A 1 159 ? 1.694 -2.717 23.352 1.00 95.56 159 ASN A CA 1
ATOM 1259 C C . ASN A 1 159 ? 1.606 -1.206 23.654 1.00 95.56 159 ASN A C 1
ATOM 1261 O O . ASN A 1 159 ? 1.436 -0.400 22.735 1.00 95.56 159 ASN A O 1
ATOM 1265 N N . PRO A 1 160 ? 1.771 -0.808 24.928 1.00 95.44 160 PRO A N 1
ATOM 1266 C CA . PRO A 1 160 ? 1.702 0.593 25.340 1.00 95.44 160 PRO A CA 1
ATOM 1267 C C . PRO A 1 160 ? 2.853 1.475 24.841 1.00 95.44 160 PRO A C 1
ATOM 1269 O O . PRO A 1 160 ? 2.755 2.697 24.939 1.00 95.44 160 PRO A O 1
ATOM 1272 N N . ASP A 1 161 ? 3.937 0.901 24.313 1.00 93.62 161 ASP A N 1
ATOM 1273 C CA . ASP A 1 161 ? 5.155 1.633 23.934 1.00 93.62 161 ASP A CA 1
ATOM 1274 C C . ASP A 1 161 ? 5.171 2.059 22.454 1.00 93.62 161 ASP A C 1
ATOM 1276 O O . ASP A 1 161 ? 6.181 2.531 21.937 1.00 93.62 161 ASP A O 1
ATOM 1280 N N . LEU A 1 162 ? 4.040 1.931 21.755 1.00 89.31 162 LEU A N 1
ATOM 1281 C CA . LEU A 1 162 ? 3.902 2.337 20.355 1.00 89.31 162 LEU A CA 1
ATOM 1282 C C . LEU A 1 162 ? 3.683 3.853 20.227 1.00 89.31 162 LEU A C 1
ATOM 1284 O O . LEU A 1 162 ? 2.550 4.322 20.106 1.00 89.31 162 LEU A O 1
ATOM 1288 N N . ASP A 1 163 ? 4.766 4.631 20.241 1.00 90.00 163 ASP A N 1
ATOM 1289 C CA . ASP A 1 163 ? 4.702 6.101 20.202 1.00 90.00 163 ASP A CA 1
ATOM 1290 C C . ASP A 1 163 ? 3.980 6.650 18.960 1.00 90.00 163 ASP A C 1
ATOM 1292 O O . ASP A 1 163 ? 3.1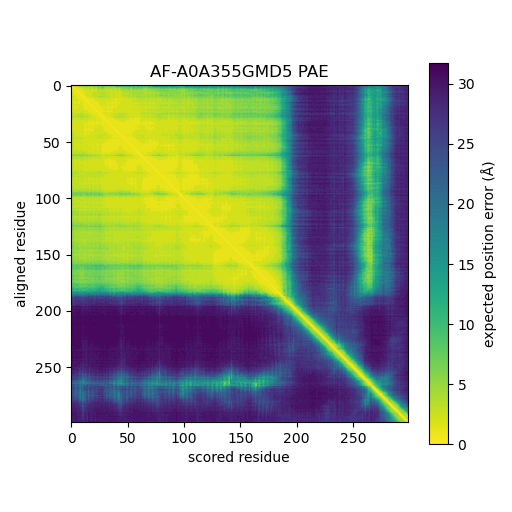36 7.537 19.087 1.00 90.00 163 ASP A O 1
ATOM 1296 N N . SER A 1 164 ? 4.189 6.049 17.786 1.00 86.50 164 SER A N 1
ATOM 1297 C CA . SER A 1 164 ? 3.471 6.419 16.557 1.00 86.50 164 SER A CA 1
ATOM 1298 C C . SER A 1 164 ? 1.952 6.231 16.666 1.00 86.50 164 SER A C 1
ATOM 1300 O O . SER A 1 164 ? 1.178 6.996 16.092 1.00 86.50 164 SER A O 1
ATOM 1302 N N . ILE A 1 165 ? 1.496 5.241 17.439 1.00 92.44 165 ILE A N 1
ATOM 1303 C CA . ILE A 1 165 ? 0.068 5.010 17.684 1.00 92.44 165 ILE A CA 1
ATOM 1304 C C . ILE A 1 165 ? -0.479 6.004 18.705 1.00 92.44 165 ILE A C 1
ATOM 1306 O O . ILE A 1 165 ? -1.607 6.468 18.556 1.00 92.44 165 ILE A O 1
ATOM 1310 N N . LYS A 1 166 ? 0.310 6.397 19.712 1.00 91.25 166 LYS A N 1
ATOM 1311 C CA . LYS A 1 166 ? -0.083 7.476 20.635 1.00 91.25 166 LYS A CA 1
ATOM 1312 C C . LYS A 1 166 ? -0.297 8.783 19.875 1.00 91.25 166 LYS A C 1
ATOM 1314 O O . LYS A 1 166 ? -1.309 9.451 20.081 1.00 91.25 166 LYS A O 1
ATOM 1319 N N . GLU A 1 167 ? 0.615 9.115 18.963 1.00 90.00 167 GLU A N 1
ATOM 1320 C CA . GLU A 1 167 ? 0.473 10.267 18.068 1.00 90.00 167 GLU A CA 1
ATOM 1321 C C . GLU A 1 167 ? -0.783 10.150 17.197 1.00 90.00 167 GLU A C 1
ATOM 1323 O O . GLU A 1 167 ? -1.534 11.119 17.070 1.00 90.00 167 GLU A O 1
ATOM 1328 N N . ALA A 1 168 ? -1.054 8.961 16.650 1.00 90.56 168 ALA A N 1
ATOM 1329 C CA . ALA A 1 168 ? -2.255 8.703 15.864 1.00 90.56 168 ALA A CA 1
ATOM 1330 C C . ALA A 1 168 ? -3.548 8.939 16.663 1.00 90.56 168 ALA A C 1
ATOM 1332 O O . ALA A 1 168 ? -4.453 9.610 16.172 1.00 90.56 168 ALA A O 1
ATOM 1333 N N . VAL A 1 169 ? -3.624 8.463 17.910 1.00 93.94 169 VAL A N 1
ATOM 1334 C CA . VAL A 1 169 ? -4.776 8.692 18.802 1.00 93.94 169 VAL A CA 1
ATOM 1335 C C . VAL A 1 169 ? -5.002 10.184 19.047 1.00 93.94 169 VAL A C 1
ATOM 1337 O O . VAL A 1 169 ? -6.136 10.656 18.960 1.00 93.94 169 VAL A O 1
ATOM 1340 N N . VAL A 1 170 ? -3.935 10.947 19.313 1.00 93.88 170 VAL A N 1
ATOM 1341 C CA . VAL A 1 170 ? -4.034 12.403 19.513 1.00 93.88 170 VAL A CA 1
ATOM 1342 C C . VAL A 1 170 ? -4.582 13.090 18.261 1.00 93.88 170 VAL A C 1
ATOM 1344 O O . VAL A 1 170 ? -5.473 13.935 18.363 1.00 93.88 170 VAL A O 1
ATOM 1347 N N . GLN A 1 171 ? -4.091 12.712 17.081 1.00 90.62 171 GLN A N 1
ATOM 1348 C CA . GLN A 1 171 ? -4.558 13.270 15.811 1.00 90.62 171 GLN A CA 1
ATOM 1349 C C . GLN A 1 171 ? -6.030 12.931 15.540 1.00 90.62 171 GLN A C 1
ATOM 1351 O O . GLN A 1 171 ? -6.809 13.818 15.187 1.00 90.62 171 GLN A O 1
ATOM 1356 N N . VAL A 1 172 ? -6.447 11.682 15.771 1.00 94.06 172 VAL A N 1
ATOM 1357 C CA . VAL A 1 172 ? -7.855 11.273 15.641 1.00 94.06 172 VAL A CA 1
ATOM 1358 C C . VAL A 1 172 ? -8.749 12.081 16.585 1.00 94.06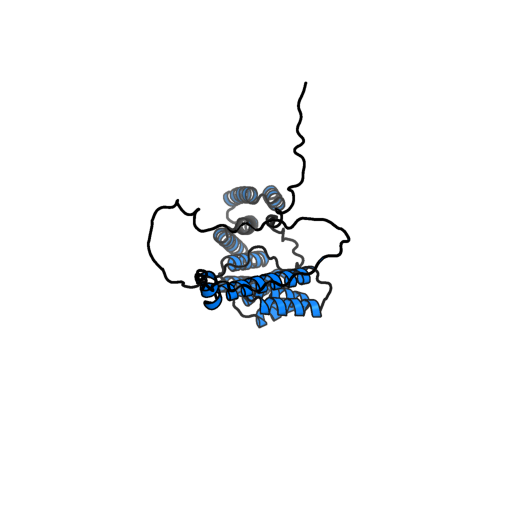 172 VAL A C 1
ATOM 1360 O O . VAL A 1 172 ? -9.771 12.610 16.147 1.00 94.06 172 VAL A O 1
ATOM 1363 N N . ALA A 1 173 ? -8.336 12.281 17.840 1.00 93.25 173 ALA A N 1
ATOM 1364 C CA . ALA A 1 173 ? -9.088 13.084 18.804 1.00 93.25 173 ALA A CA 1
ATOM 1365 C C . ALA A 1 173 ? -9.238 14.556 18.368 1.00 93.25 173 ALA A C 1
ATOM 1367 O O . ALA A 1 173 ? -10.297 15.167 18.543 1.00 93.25 173 ALA A O 1
ATOM 1368 N N . GLN A 1 174 ? -8.200 15.138 17.759 1.00 92.12 174 GLN A N 1
ATOM 1369 C CA . GLN A 1 174 ? -8.269 16.488 17.188 1.00 92.12 174 GLN A CA 1
ATOM 1370 C C . GLN A 1 174 ? -9.266 16.565 16.025 1.00 92.12 174 GLN A C 1
ATOM 1372 O O . GLN A 1 174 ? -10.048 17.517 15.948 1.00 92.12 174 GLN A O 1
ATOM 1377 N N . LEU A 1 175 ? -9.271 15.558 15.146 1.00 93.06 175 LEU A N 1
ATOM 1378 C CA . LEU A 1 175 ? -10.214 15.471 14.032 1.00 93.06 175 LEU A CA 1
ATOM 1379 C C . LEU A 1 175 ? -11.657 15.306 14.523 1.00 93.06 175 LEU A C 1
ATOM 1381 O O . LEU A 1 175 ? -12.534 16.024 14.044 1.00 93.06 175 LEU A O 1
ATOM 1385 N N . GLN A 1 176 ? -11.898 14.462 15.531 1.00 92.56 176 GLN A N 1
ATOM 1386 C CA . GLN A 1 176 ? -13.221 14.298 16.150 1.00 92.56 176 GLN A CA 1
ATOM 1387 C C . GLN A 1 176 ? -13.719 15.618 16.737 1.00 92.56 176 GLN A C 1
ATOM 1389 O O . GLN A 1 176 ? -14.847 16.035 16.477 1.00 92.56 176 GLN A O 1
ATOM 1394 N N . LYS A 1 177 ? -12.862 16.334 17.476 1.00 93.19 177 LYS A N 1
ATOM 1395 C CA . LYS A 1 177 ? -13.213 17.646 18.034 1.00 93.19 177 LYS A CA 1
ATOM 1396 C C . LYS A 1 177 ? -13.555 18.657 16.937 1.00 93.19 177 LYS A C 1
ATOM 1398 O O . LYS A 1 177 ? -14.516 19.412 17.075 1.00 93.19 177 LYS A O 1
ATOM 1403 N N . LYS A 1 178 ? -12.790 18.673 15.840 1.00 90.88 178 LYS A N 1
ATOM 1404 C CA . LYS A 1 178 ? -13.066 19.538 14.684 1.00 90.88 178 LYS A CA 1
ATOM 1405 C C . LYS A 1 178 ? -14.415 19.196 14.046 1.00 90.88 178 LYS A C 1
ATOM 1407 O O . LYS A 1 178 ? -15.189 20.110 13.775 1.00 90.88 178 LYS A O 1
ATOM 1412 N N . GLN A 1 179 ? -14.711 17.910 13.866 1.00 89.06 179 GLN A N 1
ATOM 1413 C CA . GLN A 1 179 ? -15.981 17.431 13.319 1.00 89.06 179 GLN A CA 1
ATOM 1414 C C . GLN A 1 179 ? -17.163 17.814 14.223 1.00 89.06 179 GLN A C 1
ATOM 1416 O O . GLN A 1 179 ? -18.151 18.359 13.738 1.00 89.06 179 GLN A O 1
ATOM 1421 N N . GLN A 1 180 ? -17.038 17.628 15.539 1.00 90.00 180 GLN A N 1
ATOM 1422 C CA . GLN A 1 180 ? -18.057 18.026 16.518 1.00 90.00 180 GLN A CA 1
ATOM 1423 C C . GLN A 1 180 ? -18.302 19.540 16.513 1.00 90.00 180 GLN A C 1
ATOM 1425 O O . GLN A 1 180 ? -19.447 19.985 16.540 1.00 90.00 180 GLN A O 1
ATOM 1430 N N . MET A 1 181 ? -17.239 20.347 16.432 1.00 88.69 181 MET A N 1
ATOM 1431 C CA . MET A 1 181 ? -17.361 21.804 16.349 1.00 88.69 181 MET A CA 1
ATOM 1432 C C . MET A 1 181 ? -18.060 22.241 15.055 1.00 88.69 181 MET A C 1
ATOM 1434 O O . MET A 1 181 ? -18.934 23.102 15.091 1.00 88.69 181 MET A O 1
ATOM 1438 N N . GLN A 1 182 ? -17.715 21.630 13.919 1.00 87.38 182 GLN A N 1
ATOM 1439 C CA . GLN A 1 182 ? -18.387 21.890 12.642 1.00 87.38 182 GLN A CA 1
ATOM 1440 C C . GLN A 1 182 ? -19.871 21.512 12.698 1.00 87.38 182 GLN A C 1
ATOM 1442 O O . GLN A 1 182 ? -20.716 22.288 12.256 1.00 87.38 182 GLN A O 1
ATOM 1447 N N . GLN A 1 183 ? -20.196 20.366 13.300 1.00 86.50 183 GLN A N 1
ATOM 1448 C CA . GLN A 1 183 ? -21.579 19.945 13.510 1.00 86.50 183 GLN A CA 1
ATOM 1449 C C . GLN A 1 183 ? -22.341 20.940 14.392 1.00 86.50 183 GLN A C 1
ATOM 1451 O O . GLN A 1 183 ? -23.430 21.361 14.010 1.00 86.50 183 GLN A O 1
ATOM 1456 N N . ALA A 1 184 ? -21.761 21.385 15.511 1.00 85.06 184 ALA A N 1
ATOM 1457 C CA . ALA A 1 184 ? -22.374 22.379 16.395 1.00 85.06 184 ALA A CA 1
ATOM 1458 C C . ALA A 1 184 ? -22.642 23.720 15.684 1.00 85.06 184 ALA A C 1
ATOM 1460 O O . ALA A 1 184 ? -23.714 24.294 15.841 1.00 85.06 184 ALA A O 1
ATOM 1461 N N . LEU A 1 185 ? -21.708 24.190 14.849 1.00 81.56 185 LEU A N 1
ATOM 1462 C CA . LEU A 1 185 ? -21.864 25.422 14.059 1.00 81.56 185 LEU A CA 1
ATOM 1463 C C . LEU A 1 185 ? -22.895 25.297 12.925 1.00 81.56 185 LEU A C 1
ATOM 1465 O O . LEU A 1 185 ? -23.454 26.299 12.485 1.00 81.56 185 LEU A O 1
ATOM 1469 N N . SER A 1 186 ? -23.149 24.079 12.444 1.00 75.69 186 SER A N 1
ATOM 1470 C CA . SER A 1 186 ? -24.189 23.803 11.446 1.00 75.69 186 SER A CA 1
ATOM 1471 C C . SER A 1 186 ? -25.595 23.665 12.043 1.00 75.69 186 SER A C 1
ATOM 1473 O O . SER A 1 186 ? -26.566 23.566 11.293 1.00 75.69 186 SER A O 1
ATOM 1475 N N . GLN A 1 187 ? -25.732 23.669 13.377 1.00 75.81 187 GLN A N 1
ATOM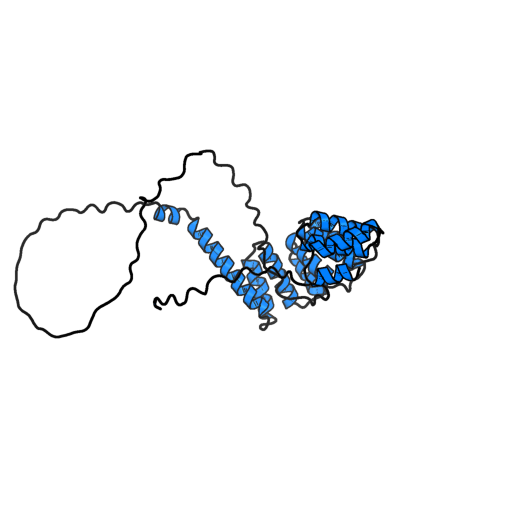 1476 C CA . GLN A 1 187 ? -27.043 23.632 14.016 1.00 75.81 187 GLN A CA 1
ATOM 1477 C C . GLN A 1 187 ? -27.765 24.981 13.840 1.00 75.81 187 GLN A C 1
ATOM 1479 O O . GLN A 1 187 ? -27.185 26.036 14.118 1.00 75.81 187 GLN A O 1
ATOM 1484 N N . PRO A 1 188 ? -29.046 24.973 13.429 1.00 62.78 188 PRO A N 1
ATOM 1485 C CA . PRO A 1 188 ? -29.786 26.198 13.125 1.00 62.78 188 PRO A CA 1
ATOM 1486 C C . PRO A 1 188 ? -29.926 27.138 14.333 1.00 62.78 188 PRO A C 1
ATOM 1488 O O . PRO A 1 188 ? -29.963 28.351 14.161 1.00 62.78 188 PRO A O 1
ATOM 1491 N N . GLU A 1 189 ? -29.937 26.614 15.559 1.00 61.88 189 GLU A N 1
ATOM 1492 C CA . GLU A 1 189 ? -30.045 27.412 16.790 1.00 61.88 189 GLU A CA 1
ATOM 1493 C C . GLU A 1 189 ? -28.821 28.317 17.025 1.00 61.88 189 GLU A C 1
ATOM 1495 O O . GLU A 1 189 ? -28.969 29.454 17.475 1.00 61.88 189 GLU A O 1
ATOM 1500 N N . VAL A 1 190 ? -27.621 27.859 16.645 1.00 59.00 190 VAL A N 1
ATOM 1501 C CA . VAL A 1 190 ? -26.375 28.639 16.756 1.00 59.00 190 VAL A CA 1
ATOM 1502 C C . VAL A 1 190 ? -26.290 29.698 15.648 1.00 59.00 190 VAL A C 1
ATOM 1504 O O . VAL A 1 190 ? -25.854 30.820 15.903 1.00 59.00 190 VAL A O 1
ATOM 1507 N N . GLN A 1 191 ? -26.790 29.397 14.442 1.00 53.94 191 GLN A N 1
ATOM 1508 C CA . GLN A 1 191 ? -26.884 30.370 13.342 1.00 53.94 191 GLN A CA 1
ATOM 1509 C C . GLN A 1 191 ? -27.909 31.477 13.611 1.00 53.94 191 GLN A C 1
ATOM 1511 O O . GLN A 1 191 ? -27.648 32.640 13.307 1.00 53.94 191 GLN A O 1
ATOM 1516 N N . ILE A 1 192 ? -29.056 31.153 14.217 1.00 55.81 192 ILE A N 1
ATOM 1517 C CA . ILE A 1 192 ? -30.061 32.158 14.598 1.00 55.81 192 ILE A CA 1
ATOM 1518 C C . ILE A 1 192 ? -29.508 33.085 15.689 1.00 55.81 192 ILE A C 1
ATOM 1520 O O . ILE A 1 192 ? -29.761 34.285 15.640 1.00 55.81 192 ILE A O 1
ATOM 1524 N N . ALA A 1 193 ? -28.718 32.569 16.638 1.00 54.06 193 ALA A N 1
ATOM 1525 C CA . ALA A 1 193 ? -28.083 33.389 17.672 1.00 54.06 193 ALA A CA 1
ATOM 1526 C C . ALA A 1 193 ? -27.028 34.365 17.113 1.00 54.06 193 ALA A C 1
ATOM 1528 O O . ALA A 1 193 ? -26.906 35.472 17.627 1.00 54.06 193 ALA A O 1
ATOM 1529 N N . GLN A 1 194 ? -26.301 33.988 16.055 1.00 54.94 194 GLN A N 1
ATOM 1530 C CA . GLN A 1 194 ? -25.329 34.868 15.389 1.00 54.94 194 GLN A CA 1
ATOM 1531 C C . GLN A 1 194 ? -25.981 35.880 14.431 1.00 54.94 194 GLN A C 1
ATOM 1533 O O . GLN A 1 194 ? -25.473 36.987 14.289 1.00 54.94 194 GLN A O 1
ATOM 1538 N N . ASN A 1 195 ? -27.122 35.536 13.821 1.00 53.06 195 ASN A N 1
ATOM 1539 C CA . ASN A 1 195 ? -27.861 36.418 12.906 1.00 53.06 195 ASN A CA 1
ATOM 1540 C C . ASN A 1 195 ? -28.929 37.284 13.597 1.00 53.06 195 ASN A C 1
ATOM 1542 O O . ASN A 1 195 ? -29.585 38.098 12.942 1.00 53.06 195 ASN A O 1
ATOM 1546 N N . ARG A 1 196 ? -29.146 37.124 14.908 1.00 48.88 196 ARG A N 1
ATOM 1547 C CA . ARG A 1 196 ? -30.032 38.006 15.670 1.00 48.88 196 ARG A CA 1
ATOM 1548 C C . ARG A 1 196 ? -29.283 39.308 15.946 1.00 48.88 196 ARG A C 1
ATOM 1550 O O . ARG A 1 196 ? -28.443 39.361 16.839 1.00 48.88 196 ARG A O 1
ATOM 1557 N N . ALA A 1 197 ? -29.599 40.354 15.181 1.00 47.78 197 ALA A N 1
ATOM 1558 C CA . ALA A 1 197 ? -29.195 41.719 15.511 1.00 47.78 197 ALA A CA 1
ATOM 1559 C C . ALA A 1 197 ? -29.526 42.003 16.992 1.00 47.78 197 ALA A C 1
ATOM 1561 O O . ALA A 1 197 ? -30.591 41.568 17.451 1.00 47.78 197 ALA A O 1
ATOM 1562 N N . PRO A 1 198 ? -28.651 42.694 17.750 1.00 50.69 198 PRO A N 1
ATOM 1563 C CA . PRO A 1 198 ? -28.967 43.064 19.122 1.00 50.69 198 PRO A CA 1
ATOM 1564 C C . PRO A 1 198 ? -30.265 43.871 19.094 1.00 50.69 198 PRO A C 1
ATOM 1566 O O . PRO A 1 198 ? -30.331 44.921 18.452 1.00 50.69 198 PRO A O 1
ATOM 1569 N N . GLU A 1 199 ? -31.323 43.353 19.725 1.00 48.31 199 GLU A N 1
ATOM 1570 C CA . GLU A 1 199 ? -32.567 44.108 19.843 1.00 48.31 199 GLU A CA 1
ATOM 1571 C C . GLU A 1 199 ? -32.235 45.448 20.512 1.00 48.31 199 GLU A C 1
ATOM 1573 O O . GLU A 1 199 ? -31.522 45.454 21.523 1.00 48.31 199 GLU A O 1
ATOM 1578 N N . PRO A 1 200 ? -32.680 46.590 19.956 1.00 43.94 200 PRO A N 1
ATOM 1579 C CA . PRO A 1 200 ? -32.407 47.875 20.568 1.00 43.94 200 PRO A CA 1
ATOM 1580 C C . PRO A 1 200 ? -33.069 47.872 21.942 1.00 43.94 200 PRO A C 1
ATOM 1582 O O . PRO A 1 200 ? -34.294 47.847 22.054 1.00 43.94 200 PRO A O 1
ATOM 1585 N N . VAL A 1 201 ? -32.244 47.867 22.989 1.00 49.22 201 VAL A N 1
ATOM 1586 C CA . VAL A 1 201 ? -32.695 48.047 24.366 1.00 49.22 201 VAL A CA 1
ATOM 1587 C C . VAL A 1 201 ? -33.372 49.412 24.415 1.00 49.22 201 VAL A C 1
ATOM 1589 O O . VAL A 1 201 ? -32.707 50.447 24.381 1.00 49.22 201 VAL A O 1
ATOM 1592 N N . ALA A 1 202 ? -34.703 49.418 24.422 1.00 39.38 202 ALA A N 1
ATOM 1593 C CA . ALA A 1 202 ? -35.480 50.621 24.645 1.00 39.38 202 ALA A CA 1
ATOM 1594 C C . ALA A 1 202 ? -35.131 51.136 26.045 1.00 39.38 202 ALA A C 1
ATOM 1596 O O . ALA A 1 202 ? -35.451 50.506 27.052 1.00 39.38 202 ALA A O 1
ATOM 1597 N N . THR A 1 203 ? -34.427 52.263 26.114 1.00 40.03 203 THR A N 1
ATOM 1598 C CA . THR A 1 203 ? -34.216 52.993 27.358 1.00 40.03 203 THR A CA 1
ATOM 1599 C C . THR A 1 203 ? -35.550 53.597 27.784 1.00 40.03 203 THR A C 1
ATOM 1601 O O . THR A 1 203 ? -35.932 54.688 27.362 1.00 40.03 203 THR A O 1
ATOM 1604 N N . GLU A 1 204 ? -36.294 52.865 28.615 1.00 39.50 204 GLU A N 1
ATOM 1605 C CA . GLU A 1 204 ? -37.410 53.435 29.361 1.00 39.50 204 GLU A CA 1
ATOM 1606 C C . GLU A 1 204 ? -36.883 54.547 30.274 1.00 39.50 204 GLU A C 1
ATOM 1608 O O . GLU A 1 204 ? -36.087 54.347 31.190 1.00 39.50 204 GLU A O 1
ATOM 1613 N N . SER A 1 205 ? -37.328 55.758 29.957 1.00 42.31 205 SER A N 1
ATOM 1614 C CA . SER A 1 205 ? -37.173 56.965 30.749 1.00 42.31 205 SER A CA 1
ATOM 1615 C C . SER A 1 205 ? -37.829 56.773 32.118 1.00 42.31 205 SER A C 1
ATOM 1617 O O . SER A 1 205 ? -39.043 56.598 32.200 1.00 42.31 205 SER A O 1
ATOM 1619 N N . MET A 1 206 ? -37.050 56.853 33.200 1.00 33.34 206 MET A N 1
ATOM 1620 C CA . MET A 1 206 ? -37.593 57.095 34.536 1.00 33.34 206 MET A CA 1
ATOM 1621 C C . MET A 1 206 ? -36.986 58.364 35.135 1.00 33.34 206 MET A C 1
ATOM 1623 O O . MET A 1 206 ? -35.775 58.565 35.181 1.00 33.34 206 MET A O 1
ATOM 1627 N N . VAL A 1 207 ? -37.909 59.236 35.525 1.00 35.06 207 VAL A N 1
ATOM 1628 C CA . VAL A 1 207 ? -37.758 60.585 36.063 1.00 35.06 207 VAL A CA 1
ATOM 1629 C C . VAL A 1 207 ? -37.104 60.544 37.449 1.00 35.06 207 VAL A C 1
ATOM 1631 O O . VAL A 1 207 ? -37.413 59.675 38.260 1.00 35.06 207 VAL A O 1
ATOM 1634 N N . SER A 1 208 ? -36.213 61.502 37.720 1.00 31.12 208 SER A N 1
ATOM 1635 C CA . SER A 1 208 ? -35.564 61.692 39.019 1.00 31.12 208 SER A CA 1
ATOM 1636 C C . SER A 1 208 ? -36.545 62.210 40.072 1.00 31.12 208 SER A C 1
ATOM 1638 O O . SER A 1 208 ? -37.201 63.227 39.838 1.00 31.12 208 SER A O 1
ATOM 1640 N N . GLU A 1 209 ? -36.534 61.620 41.266 1.00 33.38 209 GLU A N 1
ATOM 1641 C CA . GLU A 1 209 ? -37.037 62.261 42.481 1.00 33.38 209 GLU A CA 1
ATOM 1642 C C . GLU A 1 209 ? -35.957 62.201 43.572 1.00 33.38 209 GLU A C 1
ATOM 1644 O O . GLU A 1 209 ? -35.253 61.207 43.746 1.00 33.38 209 GLU A O 1
ATOM 1649 N N . VAL A 1 210 ? -35.763 63.348 44.216 1.00 33.44 210 VAL A N 1
ATOM 1650 C CA . VAL A 1 210 ? -34.629 63.737 45.059 1.00 33.44 210 VAL A CA 1
ATOM 1651 C C . VAL A 1 210 ? -34.865 63.311 46.505 1.00 33.44 210 VAL A C 1
ATOM 1653 O O . VAL A 1 210 ? -35.868 63.723 47.077 1.00 33.44 210 VAL A O 1
ATOM 1656 N N . VAL A 1 211 ? -33.897 62.646 47.148 1.00 32.47 211 VAL A N 1
ATOM 1657 C CA . VAL A 1 211 ? -33.681 62.773 48.604 1.00 32.47 211 VAL A CA 1
ATOM 1658 C C . VAL A 1 211 ? -32.183 62.735 48.908 1.00 32.47 211 VAL A C 1
ATOM 1660 O O . VAL A 1 211 ? -31.490 61.766 48.611 1.00 32.47 211 VAL A O 1
ATOM 1663 N N . ALA A 1 212 ? -31.698 63.820 49.507 1.00 30.22 212 ALA A N 1
ATOM 1664 C CA . ALA A 1 212 ? -30.353 63.980 50.038 1.00 30.22 212 ALA A CA 1
ATOM 1665 C C . ALA A 1 212 ? -30.290 63.518 51.500 1.00 30.22 212 ALA A C 1
ATOM 1667 O O . ALA A 1 212 ? -31.155 63.913 52.278 1.00 30.22 212 ALA A O 1
ATOM 1668 N N . VAL A 1 213 ? -29.233 62.797 51.890 1.00 32.41 213 VAL A N 1
ATOM 1669 C CA . VAL A 1 213 ? -28.672 62.842 53.252 1.00 32.41 213 VAL A CA 1
ATOM 1670 C C . VAL A 1 213 ? -27.150 62.700 53.165 1.00 32.41 213 VAL A C 1
ATOM 1672 O O . VAL A 1 213 ? -26.624 61.797 52.520 1.00 32.41 213 VAL A O 1
ATOM 1675 N N . THR A 1 214 ? -26.475 63.652 53.796 1.00 28.42 214 THR A N 1
ATOM 1676 C CA . THR A 1 214 ? -25.031 63.822 53.982 1.00 28.42 214 THR A CA 1
ATOM 1677 C C . THR A 1 214 ? -24.505 62.993 55.154 1.00 28.42 214 THR A C 1
ATOM 1679 O O . THR A 1 214 ? -25.174 62.972 56.180 1.00 28.42 214 THR A O 1
ATOM 1682 N N . GLU A 1 215 ? -23.291 62.436 55.055 1.00 30.39 215 GLU A N 1
ATOM 1683 C CA . GLU A 1 215 ? -22.252 62.493 56.105 1.00 30.39 215 GLU A CA 1
ATOM 1684 C C . GLU A 1 215 ? -20.884 61.989 55.582 1.00 30.39 215 GLU A C 1
ATOM 1686 O O . GLU A 1 215 ? -20.793 61.342 54.543 1.00 30.39 215 GLU A O 1
ATOM 1691 N N . GLU A 1 216 ? -19.826 62.414 56.271 1.00 28.62 216 GLU A N 1
ATOM 1692 C CA . GLU A 1 216 ? -18.461 62.747 55.820 1.00 28.62 216 GLU A CA 1
ATOM 1693 C C . GLU A 1 216 ? -17.383 61.623 56.040 1.00 28.62 216 GLU A C 1
ATOM 1695 O O . GLU A 1 216 ? -17.748 60.514 56.425 1.00 28.62 216 GLU A O 1
ATOM 1700 N N . PRO A 1 217 ? -16.065 61.830 55.750 1.00 40.56 217 PRO A N 1
ATOM 1701 C CA . PRO A 1 217 ? -15.162 60.839 55.131 1.00 40.56 217 PRO A CA 1
ATOM 1702 C C . PRO A 1 217 ? -14.102 60.204 56.062 1.00 40.56 217 PRO A C 1
ATOM 1704 O O . PRO A 1 217 ? -13.784 60.754 57.112 1.00 40.56 217 PRO A O 1
ATOM 1707 N N . VAL A 1 218 ? -13.425 59.131 55.609 1.00 29.28 218 VAL A N 1
ATOM 1708 C CA . VAL A 1 218 ? -12.078 58.741 56.095 1.00 29.28 218 VAL A CA 1
ATOM 1709 C C . VAL A 1 218 ? -11.204 58.193 54.955 1.00 29.28 218 VAL A C 1
ATOM 1711 O O . VAL A 1 218 ? -11.622 57.357 54.160 1.00 29.28 218 VAL A O 1
ATOM 1714 N N . VAL A 1 219 ? -9.969 58.698 54.911 1.00 27.94 219 VAL A N 1
ATOM 1715 C CA . VAL A 1 219 ? -8.874 58.435 53.963 1.00 27.94 219 VAL A CA 1
ATOM 1716 C C . VAL A 1 219 ? -7.971 57.296 54.450 1.00 27.94 219 VAL A C 1
ATOM 1718 O O . VAL A 1 219 ? -7.691 57.224 55.643 1.00 27.94 219 VAL A O 1
ATOM 1721 N N . THR A 1 220 ? -7.461 56.480 53.516 1.00 28.59 220 THR A N 1
ATOM 1722 C CA . THR A 1 220 ? -6.092 55.891 53.371 1.00 28.59 220 THR A CA 1
ATOM 1723 C C . THR A 1 220 ? -6.219 54.599 52.541 1.00 28.59 220 THR A C 1
ATOM 1725 O O . THR A 1 220 ? -7.173 53.865 52.735 1.00 28.59 220 THR A O 1
ATOM 1728 N N . GLN A 1 221 ? -5.356 54.172 51.618 1.00 28.50 221 GLN A N 1
ATOM 1729 C CA . GLN A 1 221 ? -4.222 54.689 50.843 1.00 28.50 221 GLN A CA 1
ATOM 1730 C C . GLN A 1 221 ? -3.838 53.529 49.880 1.00 28.50 221 GLN A C 1
ATOM 1732 O O . GLN A 1 221 ? -3.697 52.416 50.372 1.00 28.50 221 GLN A O 1
ATOM 1737 N N . ASN A 1 222 ? -3.615 53.820 48.585 1.00 27.05 222 ASN A N 1
ATOM 1738 C CA . ASN A 1 222 ? -2.785 53.120 47.565 1.00 27.05 222 ASN A CA 1
ATOM 1739 C C . ASN A 1 222 ? -3.071 51.617 47.262 1.00 27.05 222 ASN A C 1
ATOM 1741 O O . ASN A 1 222 ? -3.266 50.817 48.162 1.00 27.05 222 ASN A O 1
ATOM 1745 N N . VAL A 1 223 ? -3.095 51.131 46.010 1.00 30.14 223 VAL A N 1
ATOM 1746 C CA . VAL A 1 223 ? -1.994 51.062 45.019 1.00 30.14 223 VAL A CA 1
ATOM 1747 C C . VAL A 1 223 ? -2.554 50.860 43.578 1.00 30.14 223 VAL A C 1
ATOM 1749 O O . VAL A 1 223 ? -3.497 50.095 43.406 1.00 30.14 223 VAL A O 1
ATOM 1752 N N . SER A 1 224 ? -1.952 51.581 42.611 1.00 30.39 224 SER A N 1
ATOM 1753 C CA . SER A 1 224 ? -1.893 51.506 41.115 1.00 30.39 224 SER A CA 1
ATOM 1754 C C . SER A 1 224 ? -2.715 50.440 40.348 1.00 30.39 224 SER A C 1
ATOM 1756 O O . SER A 1 224 ? -2.660 49.267 40.702 1.00 30.39 224 SER A O 1
ATOM 1758 N N . GLU A 1 225 ? -3.517 50.773 39.314 1.00 32.44 225 GLU A N 1
ATOM 1759 C CA . GLU A 1 225 ? -3.143 51.089 37.894 1.00 32.44 225 GLU A CA 1
ATOM 1760 C C . GLU A 1 225 ? -2.173 50.050 37.291 1.00 32.44 225 GLU A C 1
ATOM 1762 O O . GLU A 1 225 ? -1.178 49.738 37.932 1.00 32.44 225 GLU A O 1
ATOM 1767 N N . THR A 1 226 ? -2.279 49.453 36.100 1.00 28.66 226 THR A N 1
ATOM 1768 C CA . THR A 1 226 ? -3.118 49.411 34.872 1.00 28.66 226 THR A CA 1
ATOM 1769 C C . THR A 1 226 ? -2.565 48.165 34.117 1.00 28.66 226 THR A C 1
ATOM 1771 O O . THR A 1 226 ? -1.427 47.777 34.365 1.00 28.66 226 THR A O 1
ATOM 1774 N N . GLU A 1 227 ? -3.277 47.383 33.306 1.00 32.56 227 GLU A N 1
ATOM 1775 C CA . GLU A 1 227 ? -3.591 47.611 31.886 1.00 32.56 227 GLU A CA 1
ATOM 1776 C C . GLU A 1 227 ? -4.407 46.390 31.392 1.00 32.56 227 GLU A C 1
ATOM 1778 O O . GLU A 1 227 ? -3.918 45.260 31.418 1.00 32.56 227 GLU A O 1
ATOM 1783 N N . GLU A 1 228 ? -5.641 46.607 30.931 1.00 33.06 228 GLU A N 1
ATOM 1784 C CA . GLU A 1 228 ? -6.391 45.659 30.095 1.00 33.06 228 GLU A CA 1
ATOM 1785 C C . GLU A 1 228 ? -6.236 46.093 28.630 1.00 33.06 228 GLU A C 1
ATOM 1787 O O . GLU A 1 228 ? -6.435 47.260 28.296 1.00 33.06 228 GLU A O 1
ATOM 1792 N N . SER A 1 229 ? -5.844 45.159 27.761 1.00 29.55 229 SER A N 1
ATOM 1793 C CA . SER A 1 229 ? -5.643 45.388 26.327 1.00 29.55 229 SER A CA 1
ATOM 1794 C C . SER A 1 229 ? -6.945 45.182 25.544 1.00 29.55 229 SER A C 1
ATOM 1796 O O . SER A 1 229 ? -7.685 44.223 25.762 1.00 29.55 229 SER A O 1
ATOM 1798 N N . GLU A 1 230 ? -7.198 46.126 24.639 1.00 33.31 230 GLU A N 1
ATOM 1799 C CA . GLU A 1 230 ? -8.415 46.369 23.867 1.00 33.31 230 GLU A CA 1
ATOM 1800 C C . GLU A 1 230 ? -8.789 45.240 22.883 1.00 33.31 230 GLU A C 1
ATOM 1802 O O . GLU A 1 230 ? -8.012 44.859 22.008 1.00 33.31 230 GLU A O 1
ATOM 1807 N N . PHE A 1 231 ? -10.047 44.789 22.939 1.00 29.34 231 PHE A N 1
ATOM 1808 C CA . PHE A 1 231 ? -10.714 44.057 21.857 1.00 29.34 231 PHE A CA 1
ATOM 1809 C C . PHE A 1 231 ? -11.500 45.057 20.998 1.00 29.34 231 PHE A C 1
ATOM 1811 O O . PHE A 1 231 ? -12.448 45.683 21.475 1.00 29.34 231 PHE A O 1
ATOM 1818 N N . ARG A 1 232 ? -11.132 45.213 19.720 1.00 30.47 232 ARG A N 1
ATOM 1819 C CA . ARG A 1 232 ? -11.847 46.071 18.763 1.00 30.47 232 ARG A CA 1
ATOM 1820 C C . ARG A 1 232 ? -12.774 45.214 17.895 1.00 30.47 232 ARG A C 1
ATOM 1822 O O . ARG A 1 232 ? -12.314 44.357 17.146 1.00 30.47 232 ARG A O 1
ATOM 1829 N N . ILE A 1 233 ? -14.079 45.441 18.024 1.00 32.12 233 ILE A N 1
ATOM 1830 C CA . ILE A 1 233 ? -15.141 44.814 17.224 1.00 32.12 233 ILE A CA 1
ATOM 1831 C C . ILE A 1 233 ? -15.182 45.506 15.854 1.00 32.12 233 ILE A C 1
ATOM 1833 O O . ILE A 1 233 ? -15.302 46.729 15.788 1.00 32.12 233 ILE A O 1
ATOM 1837 N N . ILE A 1 234 ? -15.064 44.735 14.771 1.00 33.53 234 ILE A N 1
ATOM 1838 C CA . ILE A 1 234 ? -15.208 45.223 13.391 1.00 33.53 234 ILE A CA 1
ATOM 1839 C C . ILE A 1 234 ? -16.706 45.210 13.056 1.00 33.53 234 ILE A C 1
ATOM 1841 O O . ILE A 1 234 ? -17.350 44.170 13.179 1.00 33.53 234 ILE A O 1
ATOM 1845 N N . THR A 1 235 ? -17.269 46.361 12.687 1.00 33.78 235 THR A N 1
ATOM 1846 C CA . THR A 1 235 ? -18.679 46.530 12.294 1.00 33.78 235 THR A CA 1
ATOM 1847 C C . THR A 1 235 ? -18.822 46.635 10.771 1.00 33.78 235 THR A C 1
ATOM 1849 O O . THR A 1 235 ? -17.851 46.902 10.068 1.00 33.78 235 THR A O 1
ATOM 1852 N N . GLU A 1 236 ? -20.041 46.416 10.265 1.00 38.16 236 GLU A N 1
ATOM 1853 C CA . GLU A 1 236 ? -20.459 46.252 8.852 1.00 38.16 236 GLU A CA 1
ATOM 1854 C C . GLU A 1 236 ? -20.175 47.429 7.881 1.00 38.16 236 GLU A C 1
ATOM 1856 O O . GLU A 1 236 ? -20.769 47.500 6.809 1.00 38.16 236 GLU A O 1
ATOM 1861 N N . ALA A 1 237 ? -19.266 48.353 8.197 1.00 34.62 237 ALA A N 1
ATOM 1862 C CA . ALA A 1 237 ? -18.966 49.523 7.365 1.00 34.62 237 ALA A CA 1
ATOM 1863 C C . ALA A 1 237 ? -17.800 49.339 6.366 1.00 34.62 237 ALA A C 1
ATOM 1865 O O . ALA A 1 237 ? -17.541 50.252 5.587 1.00 34.62 237 ALA A O 1
ATOM 1866 N N . ASP A 1 238 ? -17.131 48.180 6.335 1.00 37.16 238 ASP A N 1
ATOM 1867 C CA . ASP A 1 238 ? -15.967 47.934 5.455 1.00 37.16 238 ASP A CA 1
ATOM 1868 C C . ASP A 1 238 ? -16.277 47.062 4.214 1.00 37.16 238 ASP A C 1
ATOM 1870 O O . ASP A 1 238 ? -15.372 46.641 3.492 1.00 37.16 238 ASP A O 1
ATOM 1874 N N . ALA A 1 239 ? -17.555 46.789 3.926 1.00 38.91 239 ALA A N 1
ATOM 1875 C CA . ALA A 1 239 ? -17.985 45.925 2.823 1.00 38.91 239 ALA A CA 1
ATOM 1876 C C . ALA A 1 239 ? -18.561 46.707 1.623 1.00 38.91 239 ALA A C 1
ATOM 1878 O O . ALA A 1 239 ? -19.727 46.554 1.275 1.00 38.91 239 ALA A O 1
ATOM 1879 N N . GLU A 1 240 ? -17.734 47.496 0.933 1.00 35.03 240 GLU A N 1
ATOM 1880 C CA . GLU A 1 240 ? -18.047 47.997 -0.417 1.00 35.03 240 GLU A CA 1
ATOM 1881 C C . GLU A 1 240 ? -16.853 47.832 -1.368 1.00 35.03 240 GLU A C 1
ATOM 1883 O O . GLU A 1 240 ? -16.135 48.780 -1.666 1.00 35.03 240 GLU A O 1
ATOM 1888 N N . LEU A 1 241 ? -16.649 46.613 -1.876 1.00 34.66 241 LEU A N 1
ATOM 1889 C CA . LEU A 1 241 ? -16.190 46.370 -3.250 1.00 34.66 241 LEU A CA 1
ATOM 1890 C C . LEU A 1 241 ? -16.269 44.864 -3.534 1.00 34.66 241 LEU A C 1
ATOM 1892 O O . LEU A 1 241 ? -15.390 44.130 -3.111 1.00 34.66 241 LEU A O 1
ATOM 1896 N N . ILE A 1 242 ? -17.306 44.397 -4.230 1.00 32.00 242 ILE A N 1
ATOM 1897 C CA . ILE A 1 242 ? -17.251 43.315 -5.234 1.00 32.00 242 ILE A CA 1
ATOM 1898 C C . ILE A 1 242 ? -18.618 43.283 -5.925 1.00 32.00 242 ILE A C 1
ATOM 1900 O O . ILE A 1 242 ? -19.667 43.151 -5.298 1.00 32.00 242 ILE A O 1
ATOM 1904 N N . GLY A 1 243 ? -18.581 43.465 -7.243 1.00 29.59 243 GLY A N 1
ATOM 1905 C CA . GLY A 1 243 ? -19.746 43.489 -8.108 1.00 29.59 243 GLY A CA 1
ATOM 1906 C C . GLY A 1 243 ? -20.434 42.130 -8.238 1.00 29.59 243 GLY A C 1
ATOM 1907 O O . GLY A 1 243 ? -19.803 41.083 -8.339 1.00 29.59 243 GLY A O 1
ATOM 1908 N N . THR A 1 244 ? -21.758 42.222 -8.269 1.00 31.48 244 THR A N 1
ATOM 1909 C CA . THR A 1 244 ? -22.760 41.341 -8.880 1.00 31.48 244 THR A CA 1
ATOM 1910 C C . THR A 1 244 ? -22.248 40.202 -9.777 1.00 31.48 244 THR A C 1
ATOM 1912 O O . THR A 1 244 ? -21.780 40.469 -10.881 1.00 31.48 244 THR A O 1
ATOM 1915 N N . MET A 1 245 ? -22.522 38.952 -9.389 1.00 26.56 245 MET A N 1
ATOM 1916 C CA . MET A 1 245 ? -23.110 37.927 -10.270 1.00 26.56 245 MET A CA 1
ATOM 1917 C C . MET A 1 245 ? -23.928 36.947 -9.413 1.00 26.56 245 MET A C 1
ATOM 1919 O O . MET A 1 245 ? -23.378 36.134 -8.678 1.00 26.56 245 MET A O 1
ATOM 1923 N N . GLU A 1 246 ? -25.254 37.044 -9.503 1.00 34.38 246 GLU A N 1
ATOM 1924 C CA . GLU A 1 246 ? -26.180 35.985 -9.089 1.00 34.38 246 GLU A CA 1
ATOM 1925 C C . GLU A 1 246 ? -26.080 34.782 -10.042 1.00 34.38 246 GLU A C 1
ATOM 1927 O O . GLU A 1 246 ? -25.826 34.986 -11.231 1.00 34.38 246 GLU A O 1
ATOM 1932 N N . GLN A 1 247 ? -26.347 33.571 -9.518 1.00 29.56 247 GLN A N 1
ATOM 1933 C CA . GLN A 1 247 ? -27.038 32.387 -10.102 1.00 29.56 247 GLN A CA 1
ATOM 1934 C C . GLN A 1 247 ? -26.469 31.069 -9.494 1.00 29.56 247 GLN A C 1
ATOM 1936 O O . GLN A 1 247 ? -25.329 31.047 -9.040 1.00 29.56 247 GLN A O 1
ATOM 1941 N N . PRO A 1 248 ? -27.219 29.947 -9.476 1.00 30.83 248 PRO A N 1
ATOM 1942 C CA . PRO A 1 248 ? -28.228 29.576 -8.488 1.00 30.83 248 PRO A CA 1
ATOM 1943 C C . PRO A 1 248 ? -27.818 28.335 -7.657 1.00 30.83 248 PRO A C 1
ATOM 1945 O O . PRO A 1 248 ? -26.871 27.617 -7.969 1.00 30.83 248 PRO A O 1
ATOM 1948 N N . VAL A 1 249 ? -28.584 28.061 -6.599 1.00 34.72 249 VAL A N 1
ATOM 1949 C CA . VAL A 1 249 ? -28.463 26.888 -5.716 1.00 34.72 249 VAL A CA 1
ATOM 1950 C C . VAL A 1 249 ? -28.552 25.586 -6.528 1.00 34.72 249 VAL A C 1
ATOM 1952 O O . VAL A 1 249 ? -29.637 25.184 -6.948 1.00 34.72 249 VAL A O 1
ATOM 1955 N N . ALA A 1 250 ? -27.414 24.922 -6.747 1.00 28.09 250 ALA A N 1
ATOM 1956 C CA . ALA A 1 250 ? -27.342 23.577 -7.309 1.00 28.09 250 ALA A CA 1
ATOM 1957 C C . ALA A 1 250 ? -27.136 22.545 -6.190 1.00 28.09 250 ALA A C 1
ATOM 1959 O O . ALA A 1 250 ? -26.380 22.758 -5.245 1.00 28.09 250 ALA A O 1
ATOM 1960 N N . GLN A 1 251 ? -27.872 21.443 -6.313 1.00 27.33 251 GLN A N 1
ATOM 1961 C CA . GLN A 1 251 ? -28.005 20.322 -5.386 1.00 27.33 251 GLN A CA 1
ATOM 1962 C C . GLN A 1 251 ? -26.682 19.875 -4.743 1.00 27.33 251 GLN A C 1
ATOM 1964 O O . GLN A 1 251 ? -25.728 19.523 -5.432 1.00 27.33 251 GLN A O 1
ATOM 1969 N N . ILE A 1 252 ? -26.674 19.789 -3.409 1.00 30.66 252 ILE A N 1
ATOM 1970 C CA . ILE A 1 252 ? -25.637 19.098 -2.635 1.00 30.66 252 ILE A CA 1
ATOM 1971 C C . ILE A 1 252 ? -25.824 17.591 -2.867 1.00 30.66 252 ILE A C 1
ATOM 1973 O O . ILE A 1 252 ? -26.512 16.904 -2.115 1.00 30.66 252 ILE A O 1
ATOM 1977 N N . SER A 1 253 ? -25.269 17.071 -3.958 1.00 27.31 253 SER A N 1
ATOM 1978 C CA . SER A 1 253 ? -25.025 15.638 -4.112 1.00 27.31 253 SER A CA 1
ATOM 1979 C C . SER A 1 253 ? -23.629 15.331 -3.582 1.00 27.31 253 SER A C 1
ATOM 1981 O O . SER A 1 253 ? -22.653 15.847 -4.108 1.00 27.31 253 SER A O 1
ATOM 1983 N N . ALA A 1 254 ? -23.595 14.518 -2.520 1.00 29.62 254 ALA A N 1
ATOM 1984 C CA . ALA A 1 254 ? -22.455 13.795 -1.957 1.00 29.62 254 ALA A CA 1
ATOM 1985 C C . ALA A 1 254 ? -21.093 14.511 -2.037 1.00 29.62 254 ALA A C 1
ATOM 1987 O O . ALA A 1 254 ? -20.364 14.391 -3.020 1.00 29.62 254 ALA A O 1
ATOM 1988 N N . VAL A 1 255 ? -20.706 15.175 -0.942 1.00 29.05 255 VAL A N 1
ATOM 1989 C CA . VAL A 1 255 ? -19.295 15.477 -0.682 1.00 29.05 255 VAL A CA 1
ATOM 1990 C C . VAL A 1 255 ? -18.588 14.135 -0.529 1.00 29.05 255 VAL A C 1
ATOM 1992 O O . VAL A 1 255 ? -18.691 13.470 0.498 1.00 29.05 255 VAL A O 1
ATOM 1995 N N . GLN A 1 256 ? -17.939 13.693 -1.598 1.00 32.53 256 GLN A N 1
ATOM 1996 C CA . GLN A 1 256 ? -17.011 12.580 -1.558 1.00 32.53 256 GLN A CA 1
ATOM 1997 C C . GLN A 1 256 ? -15.796 13.084 -0.771 1.00 32.53 256 GLN A C 1
ATOM 1999 O O . GLN A 1 256 ? -14.977 13.834 -1.303 1.00 32.53 256 GLN A O 1
ATOM 2004 N N . GLU A 1 257 ? -15.750 12.780 0.529 1.00 32.62 257 GLU A N 1
ATOM 2005 C CA . GLU A 1 257 ? -14.619 13.130 1.387 1.00 32.62 257 GLU A CA 1
ATOM 2006 C C . GLU A 1 257 ? -13.364 12.466 0.811 1.00 32.62 257 GLU A C 1
ATOM 2008 O O . GLU A 1 257 ? -13.252 11.241 0.748 1.00 32.62 257 GLU A O 1
ATOM 2013 N N . LEU A 1 258 ? -12.451 13.290 0.293 1.00 30.09 258 LEU A N 1
ATOM 2014 C CA . LEU A 1 258 ? -11.144 12.833 -0.157 1.00 30.09 258 LEU A CA 1
ATOM 2015 C C . LEU A 1 258 ? -10.404 12.205 1.038 1.00 30.09 258 LEU A C 1
ATOM 2017 O O . LEU A 1 258 ? -10.548 12.708 2.156 1.00 30.09 258 LEU A O 1
ATOM 2021 N N . PRO A 1 259 ? -9.595 11.151 0.822 1.00 40.72 259 PRO A N 1
ATOM 2022 C CA . PRO A 1 259 ? -8.769 10.576 1.878 1.00 40.72 259 PRO A CA 1
ATOM 2023 C C . PRO A 1 259 ? -7.956 11.675 2.566 1.00 40.72 259 PRO A C 1
ATOM 2025 O O . PRO A 1 259 ? -7.478 12.603 1.904 1.00 40.72 259 PRO A O 1
ATOM 2028 N N . ILE A 1 260 ? -7.804 11.575 3.889 1.00 45.00 260 ILE A N 1
ATOM 2029 C CA . ILE A 1 260 ? -6.996 12.506 4.683 1.00 45.00 260 ILE A CA 1
ATOM 2030 C C . ILE A 1 260 ? -5.545 12.378 4.200 1.00 45.00 260 ILE A C 1
ATOM 2032 O O . ILE A 1 260 ? -4.806 11.481 4.618 1.00 45.00 260 ILE A O 1
ATOM 2036 N N . GLN A 1 261 ? -5.163 13.241 3.256 1.00 36.09 261 GLN A N 1
ATOM 2037 C CA . GLN A 1 261 ? -3.829 13.265 2.670 1.00 36.09 261 GLN A CA 1
ATOM 2038 C C . GLN A 1 261 ? -2.808 13.620 3.757 1.00 36.09 261 GLN A C 1
ATOM 2040 O O . GLN A 1 261 ? -3.000 14.581 4.500 1.00 36.09 261 GLN A O 1
ATOM 2045 N N . GLY A 1 262 ? -1.729 12.838 3.847 1.00 40.31 262 GLY A N 1
ATOM 2046 C CA . GLY A 1 262 ? -0.596 13.101 4.745 1.00 40.31 262 GLY A CA 1
ATOM 2047 C C . GLY A 1 262 ? -0.457 12.157 5.942 1.00 40.31 262 GLY A C 1
ATOM 2048 O O . GLY A 1 262 ? 0.544 12.251 6.648 1.00 40.31 262 GLY A O 1
ATOM 2049 N N . PHE A 1 263 ? -1.396 11.230 6.158 1.00 47.19 263 PHE A N 1
ATOM 2050 C CA . PHE A 1 263 ? -1.278 10.216 7.209 1.00 47.19 263 PHE A CA 1
ATOM 2051 C C . PHE A 1 263 ? -0.669 8.927 6.628 1.00 47.19 263 PHE A C 1
ATOM 2053 O O . PHE A 1 263 ? -1.244 8.316 5.724 1.00 47.19 263 PHE A O 1
ATOM 2060 N N . GLU A 1 264 ? 0.508 8.527 7.111 1.00 52.34 264 GLU A N 1
ATOM 2061 C CA . GLU A 1 264 ? 1.129 7.232 6.793 1.00 52.34 264 GLU A CA 1
ATOM 2062 C C . GLU A 1 264 ? 0.676 6.159 7.803 1.00 52.34 264 GLU A C 1
ATOM 2064 O O . GLU A 1 264 ? 0.311 6.500 8.932 1.00 52.34 264 GLU A O 1
ATOM 2069 N N . PRO A 1 265 ? 0.679 4.861 7.438 1.00 56.53 265 PRO A N 1
ATOM 2070 C CA . PRO A 1 265 ? 0.385 3.797 8.389 1.00 56.53 265 PRO A CA 1
ATOM 2071 C C . PRO A 1 265 ? 1.389 3.842 9.558 1.00 56.53 265 PRO A C 1
ATOM 2073 O O . PRO A 1 265 ? 2.600 3.848 9.326 1.00 56.53 265 PRO A O 1
ATOM 2076 N N . PRO A 1 266 ? 0.917 3.851 10.816 1.00 48.16 266 PRO A N 1
ATOM 2077 C CA . PRO A 1 266 ? 1.753 4.160 11.978 1.00 48.16 266 PRO A CA 1
ATOM 2078 C C . PRO A 1 266 ? 2.746 3.055 12.364 1.00 48.16 266 PRO A C 1
ATOM 2080 O O . PRO A 1 266 ? 3.636 3.293 13.179 1.00 48.16 266 PRO A O 1
ATOM 2083 N N . LEU A 1 267 ? 2.634 1.853 11.792 1.00 54.56 267 LEU A N 1
ATOM 2084 C CA . LEU A 1 267 ? 3.614 0.786 11.982 1.00 54.56 267 LEU A CA 1
ATOM 2085 C C . LEU A 1 267 ? 4.238 0.440 10.636 1.00 54.56 267 LEU A C 1
ATOM 2087 O O . LEU A 1 267 ? 3.629 -0.185 9.768 1.00 5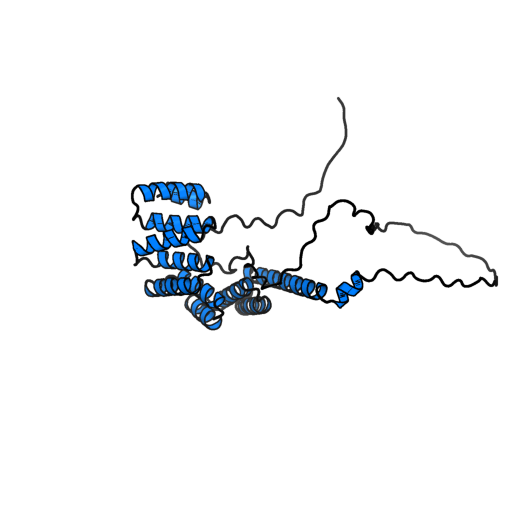4.56 267 LEU A O 1
ATOM 2091 N N . HIS A 1 268 ? 5.482 0.883 10.461 1.00 48.78 268 HIS A N 1
ATOM 2092 C CA . HIS A 1 268 ? 6.301 0.482 9.332 1.00 48.78 268 HIS A CA 1
ATOM 2093 C C . HIS A 1 268 ? 6.560 -1.024 9.410 1.00 48.78 268 HIS A C 1
ATOM 2095 O O . HIS A 1 268 ? 7.456 -1.479 10.120 1.00 48.78 268 HIS A O 1
ATOM 2101 N N . VAL A 1 269 ? 5.843 -1.807 8.602 1.00 41.25 269 VAL A N 1
ATOM 2102 C CA . VAL A 1 269 ? 6.379 -3.096 8.161 1.00 41.25 269 VAL A CA 1
ATOM 2103 C C . VAL A 1 269 ? 7.670 -2.758 7.420 1.00 41.25 269 VAL A C 1
ATOM 2105 O O . VAL A 1 269 ? 7.633 -1.970 6.476 1.00 41.25 269 VAL A O 1
ATOM 2108 N N . SER A 1 270 ? 8.806 -3.264 7.904 1.00 30.12 270 SER A N 1
ATOM 2109 C CA . SER A 1 270 ? 10.155 -2.943 7.424 1.00 30.12 270 SER A CA 1
ATOM 2110 C C . SER A 1 270 ? 10.201 -3.028 5.901 1.00 30.12 270 SER A C 1
ATOM 2112 O O . SER A 1 270 ? 10.247 -4.098 5.294 1.00 30.12 270 SER A O 1
ATOM 2114 N N . ASN A 1 271 ? 10.110 -1.868 5.269 1.00 38.56 271 ASN A N 1
ATOM 2115 C CA . ASN A 1 271 ? 10.000 -1.767 3.837 1.00 38.56 271 ASN A CA 1
ATOM 2116 C C . ASN A 1 271 ? 11.409 -1.618 3.274 1.00 38.56 271 ASN A C 1
ATOM 2118 O O . ASN A 1 271 ? 11.910 -0.505 3.155 1.00 38.56 271 ASN A O 1
ATOM 2122 N N . GLU A 1 272 ? 12.027 -2.715 2.847 1.00 33.44 272 GLU A N 1
ATOM 2123 C CA . GLU A 1 272 ? 13.337 -2.660 2.173 1.00 33.44 272 GLU A CA 1
ATOM 2124 C C . GLU A 1 272 ? 13.320 -1.883 0.832 1.00 33.44 272 GLU A C 1
ATOM 2126 O O . GLU A 1 272 ? 14.358 -1.710 0.206 1.00 33.44 272 GLU A O 1
ATOM 2131 N N . ASP A 1 273 ? 12.168 -1.354 0.394 1.00 34.88 273 ASP A N 1
ATOM 2132 C CA . ASP A 1 273 ? 12.035 -0.529 -0.817 1.00 34.88 273 ASP A CA 1
ATOM 2133 C C . ASP A 1 273 ? 11.112 0.709 -0.661 1.00 34.88 273 ASP A C 1
ATOM 2135 O O . ASP A 1 273 ? 10.852 1.398 -1.653 1.00 34.88 273 ASP A O 1
ATOM 2139 N N . TYR A 1 274 ? 10.593 1.022 0.538 1.00 35.50 274 TYR A N 1
ATOM 2140 C CA . TYR A 1 274 ? 9.779 2.234 0.747 1.00 35.50 274 TYR A CA 1
ATOM 2141 C C . TYR A 1 274 ? 10.693 3.379 1.158 1.00 35.50 274 TYR A C 1
ATOM 2143 O O . TYR A 1 274 ? 11.088 3.501 2.313 1.00 35.50 274 TYR A O 1
ATOM 2151 N N . ILE A 1 275 ? 11.026 4.226 0.190 1.00 31.94 275 ILE A N 1
ATOM 2152 C CA . ILE A 1 275 ? 11.515 5.568 0.485 1.00 31.94 275 ILE A CA 1
ATOM 2153 C C . ILE A 1 275 ? 10.256 6.426 0.709 1.00 31.94 275 ILE A C 1
ATOM 2155 O O . ILE A 1 275 ? 9.472 6.574 -0.249 1.00 31.94 275 ILE A O 1
ATOM 2159 N N . PRO A 1 276 ? 10.006 6.929 1.935 1.00 29.91 276 PRO A N 1
ATOM 2160 C CA . PRO A 1 276 ? 8.906 7.855 2.188 1.00 29.91 276 PRO A CA 1
ATOM 2161 C C . PRO A 1 276 ? 9.054 9.063 1.261 1.00 29.91 276 PRO A C 1
ATOM 2163 O O . PRO A 1 276 ? 10.166 9.500 0.951 1.00 29.91 276 PRO A O 1
ATOM 2166 N N . SER A 1 277 ? 7.938 9.566 0.734 1.00 29.30 277 SER A N 1
ATOM 2167 C CA . SER A 1 277 ? 7.947 10.831 -0.001 1.00 29.30 277 SER A CA 1
ATOM 2168 C C . SER A 1 277 ? 8.446 11.922 0.941 1.00 29.30 277 SER A C 1
ATOM 2170 O O . SER A 1 277 ? 7.826 12.176 1.967 1.00 29.30 277 SER A O 1
ATOM 2172 N N . ALA A 1 278 ? 9.552 12.573 0.584 1.00 28.14 278 ALA A N 1
ATOM 2173 C CA . ALA A 1 278 ? 10.150 1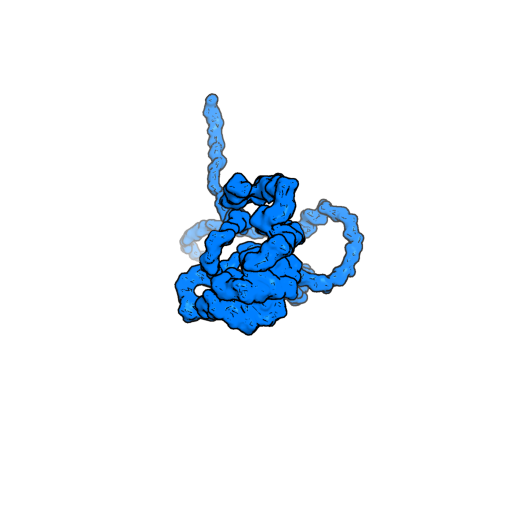3.671 1.345 1.00 28.14 278 ALA A CA 1
ATOM 2174 C C . ALA A 1 278 ? 9.280 14.948 1.398 1.00 28.14 278 ALA A C 1
ATOM 2176 O O . ALA A 1 278 ? 9.707 15.950 1.959 1.00 28.14 278 ALA A O 1
ATOM 2177 N N . ASP A 1 279 ? 8.058 14.911 0.865 1.00 28.67 279 ASP A N 1
ATOM 2178 C CA . ASP A 1 279 ? 7.119 16.030 0.843 1.00 28.67 279 ASP A CA 1
ATOM 2179 C C . ASP A 1 279 ? 5.980 15.816 1.846 1.00 28.67 279 ASP A C 1
ATOM 2181 O O . ASP A 1 279 ? 4.809 15.803 1.483 1.00 28.67 279 ASP A O 1
ATOM 2185 N N . ASN A 1 280 ? 6.323 15.668 3.127 1.00 31.83 280 ASN A N 1
ATOM 2186 C CA . ASN A 1 280 ? 5.363 15.881 4.218 1.00 31.83 280 ASN A CA 1
ATOM 2187 C C . ASN A 1 280 ? 5.767 17.091 5.076 1.00 31.83 280 ASN A C 1
ATOM 2189 O O . ASN A 1 280 ? 5.618 17.120 6.296 1.00 31.83 280 ASN A O 1
ATOM 2193 N N . THR A 1 281 ? 6.297 18.123 4.415 1.00 28.39 281 THR A N 1
ATOM 2194 C CA . THR A 1 281 ? 6.558 19.429 5.026 1.00 28.39 281 THR A CA 1
ATOM 2195 C C . THR A 1 281 ? 5.292 20.278 4.937 1.00 28.39 281 THR A C 1
ATOM 2197 O O . THR A 1 281 ? 5.185 21.175 4.107 1.00 28.39 281 THR A O 1
ATOM 2200 N N . PHE A 1 282 ? 4.305 19.988 5.784 1.00 27.23 282 PHE A N 1
ATOM 2201 C CA . PHE A 1 282 ? 3.182 20.904 6.021 1.00 27.23 282 PHE A CA 1
ATOM 2202 C C . PHE A 1 282 ? 2.928 21.116 7.515 1.00 27.23 282 PHE A C 1
ATOM 2204 O O . PHE A 1 282 ? 1.793 21.184 7.960 1.00 27.23 282 PHE A O 1
ATOM 2211 N N . LEU A 1 283 ? 4.000 21.241 8.303 1.00 28.47 283 LEU A N 1
ATOM 2212 C CA . LEU A 1 283 ? 3.947 21.748 9.677 1.00 28.47 283 LEU A CA 1
ATOM 2213 C C . LEU A 1 283 ? 5.216 22.540 10.032 1.00 28.47 283 LEU A C 1
ATOM 2215 O O . LEU A 1 283 ? 5.891 22.207 10.994 1.00 28.47 283 LEU A O 1
ATOM 2219 N N . GLN A 1 284 ? 5.549 23.600 9.287 1.00 28.75 284 GLN A N 1
ATOM 2220 C CA . GLN A 1 284 ? 6.358 24.710 9.818 1.00 28.75 284 GLN A CA 1
ATOM 2221 C C . GLN A 1 284 ? 6.056 26.014 9.068 1.00 28.75 284 GLN A C 1
ATOM 2223 O O . GLN A 1 284 ? 6.683 26.298 8.061 1.00 28.75 284 GLN A O 1
ATOM 2228 N N . THR A 1 285 ? 5.126 26.813 9.595 1.00 27.83 285 THR A N 1
ATOM 2229 C CA . THR A 1 285 ? 5.236 28.287 9.643 1.00 27.83 285 THR A CA 1
ATOM 2230 C C . THR A 1 285 ? 4.188 28.837 10.609 1.00 27.83 285 THR A C 1
ATOM 2232 O O . THR A 1 285 ? 3.206 29.443 10.201 1.00 27.83 285 THR A O 1
ATOM 2235 N N . VAL A 1 286 ? 4.403 28.631 11.908 1.00 34.34 286 VAL A N 1
ATOM 2236 C CA . VAL A 1 286 ? 4.047 29.617 12.939 1.00 34.34 286 VAL A CA 1
ATOM 2237 C C . VAL A 1 286 ? 5.135 29.514 13.999 1.00 34.34 286 VAL A C 1
ATOM 2239 O O . VAL A 1 286 ? 5.031 28.677 14.883 1.00 34.34 286 VAL A O 1
ATOM 2242 N N . GLN A 1 287 ? 6.214 30.283 13.833 1.00 31.23 287 GLN A N 1
ATOM 2243 C CA . GLN A 1 287 ? 7.076 30.831 14.894 1.00 31.23 287 GLN A CA 1
ATOM 2244 C C . GLN A 1 287 ? 8.371 31.372 14.277 1.00 31.23 287 GLN A C 1
ATOM 2246 O O . GLN A 1 287 ? 9.324 30.630 14.075 1.00 31.23 287 GLN A O 1
ATOM 2251 N N . SER A 1 288 ? 8.386 32.675 13.986 1.00 29.53 288 SER A N 1
ATOM 2252 C CA . SER A 1 288 ? 9.566 33.545 14.122 1.00 29.53 288 SER A CA 1
ATOM 2253 C C . SER A 1 288 ? 9.192 34.965 13.684 1.00 29.53 288 SER A C 1
ATOM 2255 O O . SER A 1 288 ? 9.478 35.382 12.564 1.00 29.53 288 SER A O 1
ATOM 2257 N N . SER A 1 289 ? 8.526 35.713 14.563 1.00 32.66 289 SER A N 1
ATOM 2258 C CA . SER A 1 289 ? 8.462 37.177 14.476 1.00 32.66 289 SER A CA 1
ATOM 2259 C C . SER A 1 289 ? 8.978 37.785 15.777 1.00 32.66 289 SER A C 1
ATOM 2261 O O . SER A 1 289 ? 8.272 38.500 16.472 1.00 32.66 289 SER A O 1
ATOM 2263 N N . GLU A 1 290 ? 10.225 37.467 16.098 1.00 32.16 290 GLU A N 1
ATOM 2264 C CA . GLU A 1 290 ? 11.105 38.232 16.978 1.00 32.16 290 GLU A CA 1
ATOM 2265 C C . GLU A 1 290 ? 12.478 38.090 16.300 1.00 32.16 290 GLU A C 1
ATOM 2267 O O . GLU A 1 290 ? 12.929 36.980 16.051 1.00 32.16 290 GLU A O 1
ATOM 2272 N N . SER A 1 291 ? 13.196 39.121 15.872 1.00 32.03 291 SER A N 1
ATOM 2273 C CA . SER A 1 291 ? 13.413 40.397 16.530 1.00 32.03 291 SER A CA 1
ATOM 2274 C C . SER A 1 291 ? 14.285 41.305 15.636 1.00 32.03 291 SER A C 1
ATOM 2276 O O . SER A 1 291 ? 14.940 40.852 14.699 1.00 32.03 291 SER A O 1
ATOM 2278 N N . VAL A 1 292 ? 14.345 42.581 16.032 1.00 35.06 292 VAL A N 1
ATOM 2279 C CA . VAL A 1 292 ? 15.397 43.575 15.743 1.00 35.06 292 VAL A CA 1
ATOM 2280 C C . VAL A 1 292 ? 15.278 44.366 14.433 1.00 35.06 292 VAL A C 1
ATOM 2282 O O . VAL A 1 292 ? 15.952 44.115 13.439 1.00 35.06 292 VAL A O 1
ATOM 2285 N N . THR A 1 293 ? 14.519 45.462 14.493 1.00 34.81 293 THR A N 1
ATOM 2286 C CA . THR A 1 293 ? 14.860 46.688 13.757 1.00 34.81 293 THR A CA 1
ATOM 2287 C C . THR A 1 293 ? 15.404 47.698 14.764 1.00 34.81 293 THR A C 1
ATOM 2289 O O . THR A 1 293 ? 14.640 48.357 15.464 1.00 34.81 293 THR A O 1
ATOM 2292 N N . THR A 1 294 ? 16.729 47.806 14.863 1.00 37.44 294 THR A N 1
ATOM 2293 C CA . THR A 1 294 ? 17.375 48.926 15.557 1.00 37.44 294 THR A CA 1
ATOM 2294 C C . THR A 1 294 ? 17.767 49.973 14.521 1.00 37.44 294 THR A C 1
ATOM 2296 O O . THR A 1 294 ? 18.435 49.685 13.532 1.00 37.44 294 THR A O 1
ATOM 2299 N N . VAL A 1 295 ? 17.300 51.192 14.767 1.00 39.16 295 VAL A N 1
ATOM 2300 C CA . VAL A 1 295 ? 17.565 52.434 14.035 1.00 39.16 295 VAL A CA 1
ATOM 2301 C C . VAL A 1 295 ? 18.979 52.963 14.342 1.00 39.16 295 VAL A C 1
ATOM 2303 O O . VAL A 1 295 ? 19.461 52.760 15.454 1.00 39.16 295 VAL A O 1
ATOM 2306 N N . ARG A 1 296 ? 19.523 53.760 13.397 1.00 33.62 296 ARG A N 1
ATOM 2307 C CA . ARG A 1 296 ? 20.593 54.804 13.464 1.00 33.62 296 ARG A CA 1
ATOM 2308 C C . ARG A 1 296 ? 21.877 54.431 12.702 1.00 33.62 296 ARG A C 1
ATOM 2310 O O . ARG A 1 296 ? 22.475 53.417 13.014 1.00 33.62 296 ARG A O 1
ATOM 2317 N N . SER A 1 297 ? 22.270 55.074 11.592 1.00 35.47 297 SER A N 1
ATOM 2318 C CA . SER A 1 297 ? 22.555 56.491 11.237 1.00 35.47 297 SER A CA 1
ATOM 2319 C C . SER A 1 297 ? 23.975 56.962 11.592 1.00 35.47 297 SER A C 1
ATOM 2321 O O . SER A 1 297 ? 24.320 56.920 12.769 1.00 35.47 297 SER A O 1
ATOM 2323 N N . ALA A 1 298 ? 24.653 57.542 10.582 1.00 37.91 298 ALA A N 1
ATOM 2324 C CA . ALA A 1 298 ? 25.934 58.285 10.582 1.00 37.91 298 ALA A CA 1
ATOM 2325 C C . ALA A 1 298 ? 27.195 57.399 10.744 1.00 37.91 298 ALA A C 1
ATOM 2327 O O . ALA A 1 298 ? 27.186 56.488 11.560 1.00 37.91 298 ALA A O 1
ATOM 2328 N N . GLU A 1 299 ? 28.286 57.529 9.982 1.00 39.53 299 GLU A N 1
ATOM 2329 C CA . GLU A 1 299 ? 28.838 58.567 9.085 1.00 39.53 299 GLU A CA 1
ATOM 2330 C C . GLU A 1 299 ? 29.495 57.924 7.848 1.00 39.53 299 GLU A C 1
ATOM 2332 O O . GLU A 1 299 ? 29.862 56.727 7.927 1.00 39.53 299 GLU A O 1
#

Foldseek 3Di:
DVVLVVCVVVVVLVVSLVVLVVVCVVPVLPLVSLQSNLVSCVLVVNLVSNLVSLVSSCVSPVLALVSLLSNLLSCVSVVVLVSSLVSLVSSCVSPVLPLSSLLSNLLSCLLVVNNVVSLVSNVVRDPNLLSLLSNLLSCLQVVVLVSSLVSLVVSCVVPVPLVLSVVVNVVSVVVVVVVVVVVVCPDVVNVCVVPDDPDPPPPDDDDDDDDDDDDDDDDDDDDDDDDDDDDDDDDPPPPPDDDDDDDDDDDPDDPPDHGPPQDDRSDDPPDPPDDDSPPSPPPDDDDDPDDDDDDDDDD

Secondary structure (DSSP, 8-state):
-HHHHHHHHTT-HHHHHHHHHHHHHH-TT-HHHHHHHHHHHHHTT-HHHHHHHHHHHHHH-TT-HHHHHHHHHHHHHTT-HHHHHHHHHHHHHH-TT-HHHHHHHHHHHHHTT-HHHHHHHHHTTS-HHHHHHHHHHHHHHTT-HHHHHHHHHHHHHH-TT-HHHHHHHHHHHHHHHHHHHHHHHTSHHHHHHHHSPPP----------------------------PPPP-PPPTTS----------------------TTPPPSS----TT----S----S--S-------------

Nearest PDB structures (foldseek):
  2hyz-assembly1_A-2  TM=9.469E-01  e=2.274E-06  unclassified
  1w3b-assembly1_A  TM=7.478E-01  e=2.247E-07  Homo sapiens
  3vty-assembly4_D  TM=8.181E-01  e=3.580E-06  Candidatus Magnetobacterium bavaricum
  6eou-assembly1_A  TM=7.283E-01  e=7.653E-07  Homo sapiens
  4gyw-assembly2_A  TM=7.733E-01  e=3.920E-06  Homo sapiens